Protein AF-0000000080018614 (afdb_homodimer)

Nearest PDB structures (foldseek):
  5aig-assembly2_B  TM=8.397E-01  e=1.794E-08  unidentified
  3er7-assembly1_A  TM=8.344E-01  e=1.475E-08  Exiguobacterium sibiricum 255-15
  3hx8-assembly2_C  TM=6.843E-01  e=1.575E-08  Mesorhizobium loti
  5ieo-assembly1_A  TM=7.050E-01  e=2.779E-07  synthetic construct
  6isl-assembly1_B-2  TM=7.405E-01  e=2.242E-06  Streptomyces xiamenensis 318

Foldseek 3Di:
DQDPVLLVVLVVQLQVCLQVLPQVSNCVQADQQAWEPVAPPDDIDRCVVCSNVVSVVCVQFFPGKDKDFPDWDDDPQKIKTKMKMWTATPVGFTFIWIWIKMFGADPVRHTRYIHIGTDVVNRVVSSVD/DQDPVLLVVLVVQLQVCLQVLPQVSNCVQADQQAWEPVAPVDDIDRCVVCSNVVSVVCVQFFPGKDKDFPDWDDDPQKIKTKMKMWTATPVGFTFIWIWIKMFGADPVRHTRYIHIGTDVVNRVVSSVD

Solvent-accessible surface area (backbone atoms only — not comparable to full-atom values): 13360 Å² total; per-residue (Å²): 127,75,48,71,68,57,50,52,50,50,52,52,47,46,46,53,21,57,30,65,52,36,46,74,70,34,55,67,48,40,36,82,81,15,38,32,20,75,38,43,83,47,80,67,39,54,40,76,84,40,45,62,62,53,32,50,50,49,59,65,47,33,74,41,45,42,63,42,78,77,43,79,29,74,33,85,54,31,35,41,32,37,35,38,40,38,33,30,29,69,85,69,36,73,39,71,45,57,38,39,37,38,36,35,42,44,87,84,67,20,35,39,35,38,40,26,33,45,57,67,67,63,44,52,51,43,70,72,101,127,75,47,70,66,57,48,52,50,51,53,50,46,45,47,51,20,57,32,66,51,37,46,74,68,35,56,66,47,40,38,82,82,13,38,33,22,74,39,43,83,49,79,69,39,53,41,77,81,40,44,61,61,54,33,48,49,48,60,66,46,34,74,41,45,42,62,42,78,76,44,76,29,76,32,85,56,32,35,43,31,36,36,38,38,37,33,31,30,69,85,70,37,74,40,71,45,56,36,38,36,39,35,34,42,46,87,84,67,19,35,39,36,39,41,25,34,47,58,67,66,63,44,52,50,41,69,73,102

Sequence (258 aa):
MITNEEITNLIANYFSNIAAMNAEDWIENFAEDAVSYDPVGEPPTKIHENFRAFISQLKTVFNKLEATTEHIFIVGNEVAVKWTMQGISKTDKSVTFEGITVFEINNFGKIQTTRAYWNPALMLAQLRSMITNEEITNLIANYFSNIAAMNAEDWIENFAEDAVSYDPVGEPPTKIHENFRAFISQLKTVFNKLEATTEHIFIVGNEVAVKWTMQGISKTDKSVTFEGITVFEINNFGKIQTTRAYWNPALMLAQLRS

InterPro domains:
  IPR032710 NTF2-like domain superfamily [SSF54427] (5-120)
  IPR037401 SnoaL-like domain [PF12680] (12-111)

Structure (mmCIF, N/CA/C/O backbone):
data_AF-0000000080018614-model_v1
#
loop_
_entity.id
_entity.type
_entity.pdbx_description
1 polymer 'Nuclear transport factor 2 family protein'
#
loop_
_atom_site.group_PDB
_atom_site.id
_atom_site.type_symbol
_atom_site.label_atom_id
_atom_site.label_alt_id
_atom_site.label_comp_id
_atom_site.label_asym_id
_atom_site.label_entity_id
_atom_site.label_seq_id
_atom_site.pdbx_PDB_ins_code
_atom_site.Cartn_x
_atom_site.Cartn_y
_atom_site.Cartn_z
_atom_site.occupancy
_atom_site.B_iso_or_equiv
_atom_site.auth_seq_id
_atom_site.auth_comp_id
_atom_site.auth_asym_id
_atom_site.auth_atom_id
_atom_site.pdbx_PDB_model_num
ATOM 1 N N . MET A 1 1 ? 19.609 11.977 -9.508 1 79 1 MET A N 1
ATOM 2 C CA . MET A 1 1 ? 18.594 10.969 -9.219 1 79 1 MET A CA 1
ATOM 3 C C . MET A 1 1 ? 18.359 10.844 -7.719 1 79 1 MET A C 1
ATOM 5 O O . MET A 1 1 ? 19.312 10.883 -6.934 1 79 1 MET A O 1
ATOM 9 N N . ILE A 1 2 ? 17.141 10.93 -7.352 1 87.88 2 ILE A N 1
ATOM 10 C CA . ILE A 1 2 ? 16.828 10.906 -5.926 1 87.88 2 ILE A CA 1
ATOM 11 C C . ILE A 1 2 ? 17.219 9.562 -5.328 1 87.88 2 ILE A C 1
ATOM 13 O O . ILE A 1 2 ? 16.938 8.508 -5.906 1 87.88 2 ILE A O 1
ATOM 17 N N . THR A 1 3 ? 18.016 9.609 -4.172 1 92.94 3 THR A N 1
ATOM 18 C CA . THR A 1 3 ? 18.5 8.375 -3.561 1 92.94 3 THR A CA 1
ATOM 19 C C . THR A 1 3 ? 17.453 7.785 -2.617 1 92.94 3 THR A C 1
ATOM 21 O O . THR A 1 3 ? 16.516 8.477 -2.205 1 92.94 3 THR A O 1
ATOM 24 N N . ASN A 1 4 ? 17.672 6.465 -2.277 1 94.31 4 ASN A N 1
ATOM 25 C CA . ASN A 1 4 ? 16.766 5.824 -1.321 1 94.31 4 ASN A CA 1
ATOM 26 C C . ASN A 1 4 ? 16.828 6.504 0.043 1 94.31 4 ASN A C 1
ATOM 28 O O . ASN A 1 4 ? 15.805 6.617 0.726 1 94.31 4 ASN A O 1
ATOM 32 N N . GLU A 1 5 ? 17.984 6.926 0.425 1 95.06 5 GLU A N 1
ATOM 33 C CA . GLU A 1 5 ? 18.141 7.629 1.695 1 95.06 5 GLU A CA 1
ATOM 34 C C . GLU A 1 5 ? 17.344 8.93 1.7 1 95.06 5 GLU A C 1
ATOM 36 O O . GLU A 1 5 ? 16.656 9.242 2.684 1 95.06 5 GLU A O 1
ATOM 41 N N . GLU A 1 6 ? 17.422 9.656 0.62 1 96.06 6 GLU A N 1
ATOM 42 C CA . GLU A 1 6 ? 16.656 10.898 0.5 1 96.06 6 GLU A CA 1
ATOM 43 C C . GLU A 1 6 ? 15.164 10.641 0.558 1 96.06 6 GLU A C 1
ATOM 45 O O . GLU A 1 6 ? 14.422 11.398 1.183 1 96.06 6 GLU A O 1
ATOM 50 N N . ILE A 1 7 ? 14.766 9.578 -0.069 1 97.19 7 ILE A N 1
ATOM 51 C CA . ILE A 1 7 ? 13.352 9.211 -0.084 1 97.19 7 ILE A CA 1
ATOM 52 C C . ILE A 1 7 ? 12.906 8.844 1.325 1 97.19 7 ILE A C 1
ATOM 54 O O . ILE A 1 7 ? 11.844 9.281 1.784 1 97.19 7 ILE A O 1
ATOM 58 N N . THR A 1 8 ? 13.703 8.047 2.033 1 97.31 8 THR A N 1
ATOM 59 C CA . THR A 1 8 ? 13.383 7.641 3.398 1 97.31 8 THR A CA 1
ATOM 60 C C . THR A 1 8 ? 13.242 8.867 4.301 1 97.31 8 THR A C 1
ATOM 62 O O . THR A 1 8 ? 12.305 8.945 5.098 1 97.31 8 THR A O 1
ATOM 65 N N . ASN A 1 9 ? 14.109 9.805 4.148 1 97.62 9 ASN A N 1
ATOM 66 C CA . ASN A 1 9 ? 14.039 11.031 4.93 1 97.62 9 ASN A CA 1
ATOM 67 C C . ASN A 1 9 ? 12.789 11.836 4.602 1 97.62 9 ASN A C 1
ATOM 69 O O . ASN A 1 9 ? 12.148 12.398 5.496 1 97.62 9 ASN A O 1
ATOM 73 N N . LEU A 1 10 ? 12.516 11.922 3.309 1 98.56 10 LEU A N 1
ATOM 74 C CA . LEU A 1 10 ? 11.328 12.633 2.855 1 98.56 10 LEU A CA 1
ATOM 75 C C . LEU A 1 10 ? 10.07 12.047 3.49 1 98.56 10 LEU A C 1
ATOM 77 O O . LEU A 1 10 ? 9.227 12.789 3.996 1 98.56 10 LEU A O 1
ATOM 81 N N . ILE A 1 11 ? 9.938 10.766 3.484 1 98.75 11 ILE A N 1
ATOM 82 C CA . ILE A 1 11 ? 8.773 10.07 4.035 1 98.75 11 ILE A CA 1
ATOM 83 C C . ILE A 1 11 ? 8.719 10.281 5.547 1 98.75 11 ILE A C 1
ATOM 85 O O . ILE A 1 11 ? 7.648 10.539 6.102 1 98.75 11 ILE A O 1
ATOM 89 N N . ALA A 1 12 ? 9.891 10.141 6.191 1 98.5 12 ALA A N 1
ATOM 90 C CA . ALA A 1 12 ? 9.945 10.391 7.629 1 98.5 12 ALA A CA 1
ATOM 91 C C . ALA A 1 12 ? 9.477 11.805 7.961 1 98.5 12 ALA A C 1
ATOM 93 O O . ALA A 1 12 ? 8.695 12.008 8.891 1 98.5 12 ALA A O 1
ATOM 94 N N . ASN A 1 13 ? 9.93 12.75 7.215 1 98.62 13 ASN A N 1
ATOM 95 C CA . ASN A 1 13 ? 9.539 14.141 7.422 1 98.62 13 ASN A CA 1
ATOM 96 C C . ASN A 1 13 ? 8.047 14.336 7.219 1 98.62 13 ASN A C 1
ATOM 98 O O . ASN A 1 13 ? 7.402 15.07 7.969 1 98.62 13 ASN A O 1
ATOM 102 N N . TYR A 1 14 ? 7.508 13.734 6.203 1 98.88 14 TYR A N 1
ATOM 103 C CA . TYR A 1 14 ? 6.082 13.82 5.914 1 98.88 14 TYR A CA 1
ATOM 104 C C . TYR A 1 14 ? 5.254 13.406 7.129 1 98.88 14 TYR A C 1
ATOM 106 O O . TYR A 1 14 ? 4.422 14.172 7.609 1 98.88 14 TYR A O 1
ATOM 114 N N . PHE A 1 15 ? 5.488 12.266 7.645 1 98.88 15 PHE A N 1
ATOM 115 C CA . PHE A 1 15 ? 4.676 11.742 8.742 1 98.88 15 PHE A CA 1
ATOM 116 C C . PHE A 1 15 ? 4.973 12.484 10.039 1 98.88 15 PHE A C 1
ATOM 118 O O . PHE A 1 15 ? 4.07 12.727 10.844 1 98.88 15 PHE A O 1
ATOM 125 N N . SER A 1 16 ? 6.293 12.828 10.297 1 98.69 16 SER A N 1
ATOM 126 C CA . SER A 1 16 ? 6.652 13.562 11.5 1 98.69 16 SER A CA 1
ATOM 127 C C . SER A 1 16 ? 5.938 14.914 11.57 1 98.69 16 SER A C 1
ATOM 129 O O . SER A 1 16 ? 5.508 15.344 12.641 1 98.69 16 SER A O 1
ATOM 131 N N . ASN A 1 17 ? 5.832 15.555 10.422 1 98.75 17 ASN A N 1
ATOM 132 C CA . ASN A 1 17 ? 5.191 16.875 10.406 1 98.75 17 ASN A CA 1
ATOM 133 C C . ASN A 1 17 ? 3.676 16.75 10.555 1 98.75 17 ASN A C 1
ATOM 135 O O . ASN A 1 17 ? 3.033 17.641 11.109 1 98.75 17 ASN A O 1
ATOM 139 N N . ILE A 1 18 ? 3.037 15.695 10.047 1 98.69 18 ILE A N 1
ATOM 140 C CA . ILE A 1 18 ? 1.63 15.445 10.344 1 98.69 18 ILE A CA 1
ATOM 141 C C . ILE A 1 18 ? 1.442 15.281 11.852 1 98.69 18 ILE A C 1
ATOM 143 O O . ILE A 1 18 ? 0.575 15.922 12.445 1 98.69 18 ILE A O 1
ATOM 147 N N . ALA A 1 19 ? 2.268 14.43 12.453 1 98.75 19 ALA A N 1
ATOM 148 C CA . ALA A 1 19 ? 2.162 14.164 13.891 1 98.75 19 ALA A CA 1
ATOM 149 C C . ALA A 1 19 ? 2.348 15.438 14.703 1 98.75 19 ALA A C 1
ATOM 151 O O . ALA A 1 19 ? 1.666 15.648 15.711 1 98.75 19 ALA A O 1
ATOM 152 N N . ALA A 1 20 ? 3.268 16.266 14.242 1 98.62 20 ALA A N 1
ATOM 153 C CA . ALA A 1 20 ? 3.555 17.516 14.914 1 98.62 20 ALA A CA 1
ATOM 154 C C . ALA A 1 20 ? 2.52 18.578 14.562 1 98.62 20 ALA A C 1
ATOM 156 O O . ALA A 1 20 ? 2.521 19.672 15.133 1 98.62 20 ALA A O 1
ATOM 157 N N . MET A 1 21 ? 1.753 18.281 13.57 1 98.56 21 MET A N 1
ATOM 158 C CA . MET A 1 21 ? 0.763 19.203 13.031 1 98.56 21 MET A CA 1
ATOM 159 C C . MET A 1 21 ? 1.417 20.516 12.617 1 98.56 21 MET A C 1
ATOM 161 O O . MET A 1 21 ? 0.923 21.594 12.945 1 98.56 21 MET A O 1
ATOM 165 N N . ASN A 1 22 ? 2.535 20.359 11.914 1 98.44 22 ASN A N 1
ATOM 166 C CA . ASN A 1 22 ? 3.328 21.484 11.414 1 98.44 22 ASN A CA 1
ATOM 167 C C . ASN A 1 22 ? 3.092 21.703 9.922 1 98.44 22 ASN A C 1
ATOM 169 O O . ASN A 1 22 ? 3.709 21.047 9.086 1 98.44 22 ASN A O 1
ATOM 173 N N . ALA A 1 23 ? 2.268 22.703 9.586 1 98.31 23 ALA A N 1
ATOM 174 C CA . ALA A 1 23 ? 1.844 22.938 8.211 1 98.31 23 ALA A CA 1
ATOM 175 C C . ALA A 1 23 ? 3.008 23.406 7.348 1 98.31 23 ALA A C 1
ATOM 177 O O . ALA A 1 23 ? 3.193 22.938 6.223 1 98.31 23 ALA A O 1
ATOM 178 N N . GLU A 1 24 ? 3.779 24.297 7.805 1 97.81 24 GLU A N 1
ATOM 179 C CA . GLU A 1 24 ? 4.805 24.969 7.012 1 97.81 24 GLU A CA 1
ATOM 180 C C . GLU A 1 24 ? 5.891 23.984 6.574 1 97.81 24 GLU A C 1
ATOM 182 O O . GLU A 1 24 ? 6.316 24 5.418 1 97.81 24 GLU A O 1
ATOM 187 N N . ASP A 1 25 ? 6.301 23.156 7.496 1 98.25 25 ASP A N 1
ATOM 188 C CA . ASP A 1 25 ? 7.32 22.172 7.129 1 98.25 25 ASP A CA 1
ATOM 189 C C . ASP A 1 25 ? 6.711 21.016 6.34 1 98.25 25 ASP A C 1
ATOM 191 O O . ASP A 1 25 ? 7.375 20.438 5.484 1 98.25 25 ASP A O 1
ATOM 195 N N . TRP A 1 26 ? 5.438 20.734 6.629 1 98.69 26 TRP A N 1
ATOM 196 C CA . TRP A 1 26 ? 4.773 19.656 5.922 1 98.69 26 TRP A CA 1
ATOM 197 C C . TRP A 1 26 ? 4.68 19.953 4.426 1 98.69 26 TRP A C 1
ATOM 199 O O . TRP A 1 26 ? 4.996 19.094 3.598 1 98.69 26 TRP A O 1
ATOM 209 N N . ILE A 1 27 ? 4.348 21.188 4.062 1 98.69 27 ILE A N 1
ATOM 210 C CA . ILE A 1 27 ? 4.102 21.547 2.674 1 98.69 27 ILE A CA 1
ATOM 211 C C . ILE A 1 27 ? 5.414 21.531 1.894 1 98.69 27 ILE A C 1
ATOM 213 O O . ILE A 1 27 ? 5.418 21.344 0.676 1 98.69 27 ILE A O 1
ATOM 217 N N . GLU A 1 28 ? 6.516 21.656 2.572 1 98.31 28 GLU A N 1
ATOM 218 C CA . GLU A 1 28 ? 7.828 21.688 1.931 1 98.31 28 GLU A CA 1
ATOM 219 C C . GLU A 1 28 ? 8.164 20.344 1.29 1 98.31 28 GLU A C 1
ATOM 221 O O . GLU A 1 28 ? 9.055 20.266 0.434 1 98.31 28 GLU A O 1
ATOM 226 N N . ASN A 1 29 ? 7.516 19.297 1.7 1 98.69 29 ASN A N 1
ATOM 227 C CA . ASN A 1 29 ? 7.773 17.969 1.16 1 98.69 29 ASN A CA 1
ATOM 228 C C . ASN A 1 29 ? 7.164 17.797 -0.228 1 98.69 29 ASN A C 1
ATOM 230 O O . ASN A 1 29 ? 7.477 16.828 -0.934 1 98.69 29 ASN A O 1
ATOM 234 N N . PHE A 1 30 ? 6.348 18.734 -0.674 1 98.88 30 PHE A N 1
ATOM 235 C CA . PHE A 1 30 ? 5.504 18.516 -1.842 1 98.88 30 PHE A CA 1
ATOM 236 C C . PHE A 1 30 ? 5.949 19.391 -3.008 1 98.88 30 PHE A C 1
ATOM 238 O O . PHE A 1 30 ? 6.461 20.484 -2.803 1 98.88 30 PHE A O 1
ATOM 245 N N . ALA A 1 31 ? 5.738 18.844 -4.219 1 98.81 31 ALA A N 1
ATOM 246 C CA . ALA A 1 31 ? 5.789 19.672 -5.418 1 98.81 31 ALA A CA 1
ATOM 247 C C . ALA A 1 31 ? 4.695 20.734 -5.398 1 98.81 31 ALA A C 1
ATOM 249 O O . ALA A 1 31 ? 3.67 20.562 -4.734 1 98.81 31 ALA A O 1
ATOM 250 N N . GLU A 1 32 ? 4.863 21.766 -6.137 1 98.12 32 GLU A N 1
ATOM 251 C CA . GLU A 1 32 ? 3.914 22.875 -6.156 1 98.12 32 GLU A CA 1
ATOM 252 C C . GLU A 1 32 ? 2.551 22.422 -6.672 1 98.12 32 GLU A C 1
ATOM 254 O O . GLU A 1 32 ? 1.516 22.922 -6.211 1 98.12 32 GLU A O 1
ATOM 259 N N . ASP A 1 33 ? 2.549 21.5 -7.578 1 98.5 33 ASP A N 1
ATOM 260 C CA . ASP A 1 33 ? 1.302 21.047 -8.18 1 98.5 33 ASP A CA 1
ATOM 261 C C . ASP A 1 33 ? 0.907 19.672 -7.648 1 98.5 33 ASP A C 1
ATOM 263 O O . ASP A 1 33 ? 0.221 18.906 -8.328 1 98.5 33 ASP A O 1
ATOM 267 N N . ALA A 1 34 ? 1.417 19.328 -6.512 1 98.88 34 ALA A N 1
ATOM 268 C CA . ALA A 1 34 ? 1.15 18.031 -5.926 1 98.88 34 ALA A CA 1
ATOM 269 C C . ALA A 1 34 ? -0.344 17.812 -5.699 1 98.88 34 ALA A C 1
ATOM 271 O O . ALA A 1 34 ? -1.055 18.75 -5.316 1 98.88 34 ALA A O 1
ATOM 272 N N . VAL A 1 35 ? -0.813 16.609 -5.93 1 98.81 35 VAL A N 1
ATOM 273 C CA . VAL A 1 35 ? -2.205 16.219 -5.738 1 98.81 35 VAL A CA 1
ATOM 274 C C . VAL A 1 35 ? -2.279 15.039 -4.773 1 98.81 35 VAL A C 1
ATOM 276 O O . VAL A 1 35 ? -1.451 14.125 -4.832 1 98.81 35 VAL A O 1
ATOM 279 N N . SER A 1 36 ? -3.275 15.078 -3.957 1 98.62 36 SER A N 1
ATOM 280 C CA . SER A 1 36 ? -3.465 14.008 -2.979 1 98.62 36 SER A CA 1
ATOM 281 C C . SER A 1 36 ? -4.844 13.375 -3.115 1 98.62 36 SER A C 1
ATOM 283 O O . SER A 1 36 ? -5.848 14.078 -3.26 1 98.62 36 SER A O 1
ATOM 285 N N . TYR A 1 37 ? -4.887 12.125 -3.148 1 98.38 37 TYR A N 1
ATOM 286 C CA . TYR A 1 37 ? -6.082 11.297 -3.008 1 98.38 37 TYR A CA 1
ATOM 287 C C . TYR A 1 37 ? -6.145 10.664 -1.624 1 98.38 37 TYR A C 1
ATOM 289 O O . TYR A 1 37 ? -5.547 9.609 -1.394 1 98.38 37 TYR A O 1
ATOM 297 N N . ASP A 1 38 ? -6.84 11.352 -0.69 1 96.81 38 ASP A N 1
ATOM 298 C CA . ASP A 1 38 ? -6.762 10.945 0.711 1 96.81 38 ASP A CA 1
ATOM 299 C C . ASP A 1 38 ? -8.117 11.102 1.402 1 96.81 38 ASP A C 1
ATOM 301 O O . ASP A 1 38 ? -8.477 12.188 1.843 1 96.81 38 ASP A O 1
ATOM 305 N N . PRO A 1 39 ? -8.883 9.984 1.586 1 97.06 39 PRO A N 1
ATOM 306 C CA . PRO A 1 39 ? -8.562 8.648 1.072 1 97.06 39 PRO A CA 1
ATOM 307 C C . PRO A 1 39 ? -8.852 8.5 -0.42 1 97.06 39 PRO A C 1
ATOM 309 O O . PRO A 1 39 ? -9.586 9.312 -0.99 1 97.06 39 PRO A O 1
ATOM 312 N N . VAL A 1 40 ? -8.227 7.551 -1.06 1 97.56 40 VAL A N 1
ATOM 313 C CA . VAL A 1 40 ? -8.586 7.176 -2.424 1 97.56 40 VAL A CA 1
ATOM 314 C C . VAL A 1 40 ? -10.094 6.961 -2.523 1 97.56 40 VAL A C 1
ATOM 316 O O . VAL A 1 40 ? -10.711 6.426 -1.602 1 97.56 40 VAL A O 1
ATOM 319 N N . GLY A 1 41 ? -10.641 7.32 -3.639 1 93.12 41 GLY A N 1
ATOM 320 C CA . GLY A 1 41 ? -12.086 7.227 -3.807 1 93.12 41 GLY A CA 1
ATOM 321 C C . GLY A 1 41 ? -12.797 8.547 -3.584 1 93.12 41 GLY A C 1
ATOM 322 O O . GLY A 1 41 ? -13.953 8.711 -3.986 1 93.12 41 GLY A O 1
ATOM 323 N N . GLU A 1 42 ? -12.18 9.43 -2.852 1 93.75 42 GLU A N 1
ATOM 324 C CA . GLU A 1 42 ? -12.703 10.773 -2.65 1 93.75 42 GLU A CA 1
ATOM 325 C C . GLU A 1 42 ? -12.094 11.758 -3.646 1 93.75 42 GLU A C 1
ATOM 327 O O . GLU A 1 42 ? -11.078 11.461 -4.277 1 93.75 42 GLU A O 1
ATOM 332 N N . PRO A 1 43 ? -12.688 12.891 -3.752 1 95.19 43 PRO A N 1
ATOM 333 C CA . PRO A 1 43 ? -12.094 13.891 -4.641 1 95.19 43 PRO A CA 1
ATOM 334 C C . PRO A 1 43 ? -10.664 14.25 -4.262 1 95.19 43 PRO A C 1
ATOM 336 O O . PRO A 1 43 ? -10.352 14.383 -3.076 1 95.19 43 PRO A O 1
ATOM 339 N N . PRO A 1 44 ? -9.867 14.352 -5.312 1 97.44 44 PRO A N 1
ATOM 340 C CA . PRO A 1 44 ? -8.477 14.727 -5.031 1 97.44 44 PRO A CA 1
ATOM 341 C C . PRO A 1 44 ? -8.344 16.172 -4.531 1 97.44 44 PRO A C 1
ATOM 343 O O . PRO A 1 44 ? -9.219 17 -4.789 1 97.44 44 PRO A O 1
ATOM 346 N N . THR A 1 45 ? -7.281 16.406 -3.801 1 97.81 45 THR A N 1
ATOM 347 C CA . THR A 1 45 ? -6.984 17.719 -3.262 1 97.81 45 THR A CA 1
ATOM 348 C C . THR A 1 45 ? -5.66 18.25 -3.814 1 97.81 45 THR A C 1
ATOM 350 O O . THR A 1 45 ? -4.684 17.5 -3.91 1 97.81 45 THR A O 1
ATOM 353 N N . LYS A 1 46 ? -5.711 19.562 -4.23 1 98.25 46 LYS A N 1
ATOM 354 C CA . LYS A 1 46 ? -4.453 20.266 -4.492 1 98.25 46 LYS A CA 1
ATOM 355 C C . LYS A 1 46 ? -3.766 20.656 -3.188 1 98.25 46 LYS A C 1
ATOM 357 O O . LYS A 1 46 ? -4.266 21.5 -2.449 1 98.25 46 LYS A O 1
ATOM 362 N N . ILE A 1 47 ? -2.594 20.078 -3.045 1 98.56 47 ILE A N 1
ATOM 363 C CA . ILE A 1 47 ? -1.964 20.109 -1.729 1 98.56 47 ILE A CA 1
ATOM 364 C C . ILE A 1 47 ? -1.703 21.562 -1.322 1 98.56 47 ILE A C 1
ATOM 366 O O . ILE A 1 47 ? -2.115 22 -0.243 1 98.56 47 ILE A O 1
ATOM 370 N N . HIS A 1 48 ? -1.116 22.359 -2.176 1 98 48 HIS A N 1
ATOM 371 C CA . HIS A 1 48 ? -0.685 23.703 -1.803 1 98 48 HIS A CA 1
ATOM 372 C C . HIS A 1 48 ? -1.881 24.609 -1.534 1 98 48 HIS A C 1
ATOM 374 O O . HIS A 1 48 ? -1.783 25.547 -0.749 1 98 48 HIS A O 1
ATOM 380 N N . GLU A 1 49 ? -3.004 24.266 -2.051 1 97.69 49 GLU A N 1
ATOM 381 C CA . GLU A 1 49 ? -4.195 25.094 -1.862 1 97.69 49 GLU A CA 1
ATOM 382 C C . GLU A 1 49 ? -4.902 24.75 -0.555 1 97.69 49 GLU A C 1
ATOM 384 O O . GLU A 1 49 ? -5.711 25.531 -0.054 1 97.69 49 GLU A O 1
ATOM 389 N N . ASN A 1 50 ? -4.57 23.562 0.028 1 97.25 50 ASN A N 1
ATOM 390 C CA . ASN A 1 50 ? -5.449 23.078 1.084 1 97.25 50 ASN A CA 1
ATOM 391 C C . ASN A 1 50 ? -4.66 22.672 2.326 1 97.25 50 ASN A C 1
ATOM 393 O O . ASN A 1 50 ? -5.246 22.312 3.35 1 97.25 50 ASN A O 1
ATOM 397 N N . PHE A 1 51 ? -3.371 22.656 2.277 1 97.12 51 PHE A N 1
ATOM 398 C CA . PHE A 1 51 ? -2.541 22.078 3.324 1 97.12 51 PHE A CA 1
ATOM 399 C C . PHE A 1 51 ? -2.795 22.766 4.66 1 97.12 51 PHE A C 1
ATOM 401 O O . PHE A 1 51 ? -2.814 22.109 5.707 1 97.12 51 PHE A O 1
ATOM 408 N N . ARG A 1 52 ? -3.039 24.078 4.695 1 97.88 52 ARG A N 1
ATOM 409 C CA . ARG A 1 52 ? -3.289 24.766 5.961 1 97.88 52 ARG A CA 1
ATOM 410 C C . ARG A 1 52 ? -4.598 24.297 6.59 1 97.88 52 ARG A C 1
ATOM 412 O O . ARG A 1 52 ? -4.668 24.078 7.801 1 97.88 52 ARG A O 1
ATOM 419 N N . ALA A 1 53 ? -5.629 24.172 5.727 1 97.31 53 ALA A N 1
ATOM 420 C CA . ALA A 1 53 ? -6.91 23.688 6.227 1 97.31 53 ALA A CA 1
ATOM 421 C C . ALA A 1 53 ? -6.777 22.266 6.789 1 97.31 53 ALA A C 1
ATOM 423 O O . ALA A 1 53 ? -7.379 21.953 7.816 1 97.31 53 ALA A O 1
ATOM 424 N N . PHE A 1 54 ? -6.055 21.469 6.117 1 97.38 54 PHE A N 1
ATOM 425 C CA . PHE A 1 54 ? -5.832 20.094 6.559 1 97.38 54 PHE A CA 1
ATOM 426 C C . PHE A 1 54 ? -5.188 20.062 7.941 1 97.38 54 PHE A C 1
ATOM 428 O O . PHE A 1 54 ? -5.703 19.422 8.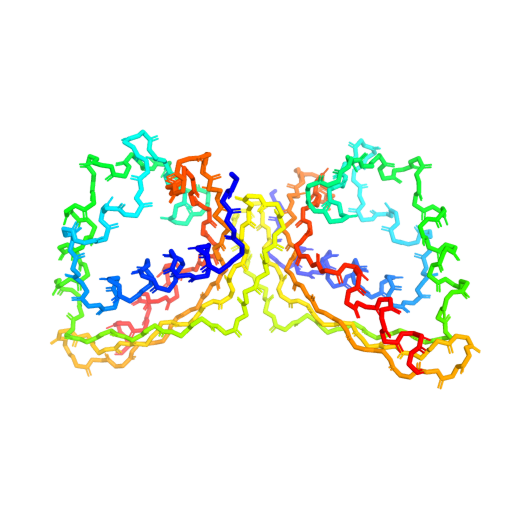859 1 97.38 54 PHE A O 1
ATOM 435 N N . ILE A 1 55 ? -4.105 20.734 8.133 1 98.19 55 ILE A N 1
ATOM 436 C CA . ILE A 1 55 ? -3.379 20.734 9.398 1 98.19 55 ILE A CA 1
ATOM 437 C C . ILE A 1 55 ? 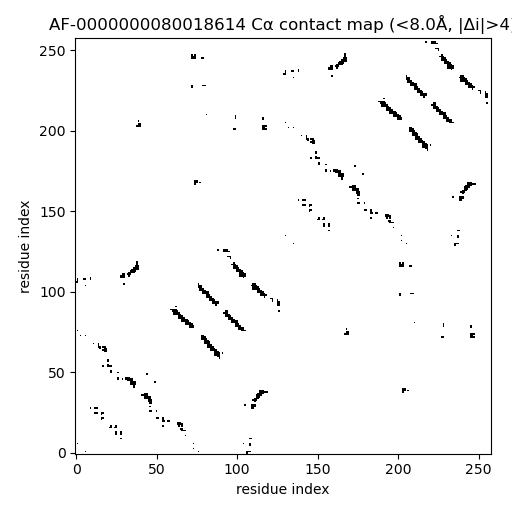-4.23 21.391 10.484 1 98.19 55 ILE A C 1
ATOM 439 O O . ILE A 1 55 ? -4.227 20.953 11.633 1 98.19 55 ILE A O 1
ATOM 443 N N . SER A 1 56 ? -4.938 22.438 10.148 1 98 56 SER A N 1
ATOM 444 C CA . SER A 1 56 ? -5.836 23.094 11.102 1 98 56 SER A CA 1
ATOM 445 C C . SER A 1 56 ? -6.895 22.109 11.609 1 98 56 SER A C 1
ATOM 447 O O . SER A 1 56 ? -7.242 22.141 12.797 1 98 56 SER A O 1
ATOM 449 N N . GLN A 1 57 ? -7.41 21.312 10.75 1 97.06 57 GLN A N 1
ATOM 450 C CA . GLN A 1 57 ? -8.383 20.312 11.164 1 97.06 57 GLN A CA 1
ATOM 451 C C . GLN A 1 57 ? -7.773 19.344 12.164 1 97.06 57 GLN A C 1
ATOM 453 O O . GLN A 1 57 ? -8.422 18.953 13.141 1 97.06 57 GLN A O 1
ATOM 458 N N . LEU A 1 58 ? -6.586 18.891 11.891 1 97.81 58 LEU A N 1
ATOM 459 C CA . LEU A 1 58 ? -5.906 18.016 12.852 1 97.81 58 LEU A CA 1
ATOM 460 C C . LEU A 1 58 ? -5.812 18.703 14.219 1 97.81 58 LEU A C 1
ATOM 462 O O . LEU A 1 58 ? -6.113 18.078 15.242 1 97.81 58 LEU A O 1
ATOM 466 N N . LYS A 1 59 ? -5.422 19.969 14.219 1 98.06 59 LYS A N 1
ATOM 467 C CA . LYS A 1 59 ? -5.25 20.719 15.453 1 98.06 59 LYS A CA 1
ATOM 468 C C . LYS A 1 59 ? -6.574 20.875 16.188 1 98.06 59 LYS A C 1
ATOM 470 O O . LYS A 1 59 ? -6.602 20.953 17.422 1 98.06 59 LYS A O 1
ATOM 475 N N . THR A 1 60 ? -7.605 20.922 15.438 1 97.31 60 THR A N 1
ATOM 476 C CA . THR A 1 60 ? -8.922 21.062 16.047 1 97.31 60 THR A CA 1
ATOM 477 C C . THR A 1 60 ? -9.367 19.75 16.688 1 97.31 60 THR A C 1
ATOM 479 O O . THR A 1 60 ? -10.039 19.766 17.719 1 97.31 60 THR A O 1
ATOM 482 N N . VAL A 1 61 ? -8.953 18.625 16.203 1 96.88 61 VAL A N 1
ATOM 483 C CA . VAL A 1 61 ? -9.453 17.328 16.625 1 96.88 61 VAL A CA 1
ATOM 484 C C . VAL A 1 61 ? -8.508 16.719 17.656 1 96.88 61 VAL A C 1
ATOM 486 O O . VAL A 1 61 ? -8.953 16.094 18.625 1 96.88 61 VAL A O 1
ATOM 489 N N . PHE A 1 62 ? -7.23 16.984 17.484 1 98.19 62 PHE A N 1
ATOM 490 C CA . PHE A 1 62 ? -6.289 16.203 18.281 1 98.19 62 PHE A CA 1
ATOM 491 C C . PHE A 1 62 ? -5.449 17.109 19.172 1 98.19 62 PHE A C 1
ATOM 493 O O . PHE A 1 62 ? -5 18.172 18.734 1 98.19 62 PHE A O 1
ATOM 500 N N . ASN A 1 63 ? -5.145 16.641 20.328 1 98.19 63 ASN A N 1
ATOM 501 C CA . ASN A 1 63 ? -4.148 17.219 21.234 1 98.19 63 ASN A CA 1
ATOM 502 C C . ASN A 1 63 ? -2.75 16.672 20.938 1 98.19 63 ASN A C 1
ATOM 504 O O . ASN A 1 63 ? -1.76 17.391 21.094 1 98.19 63 ASN A O 1
ATOM 508 N N . LYS A 1 64 ? -2.801 15.438 20.625 1 98.44 64 LYS A N 1
ATOM 509 C CA . LYS A 1 64 ? -1.55 14.734 20.359 1 98.44 64 LYS A CA 1
ATOM 510 C C . LYS A 1 64 ? -1.714 13.734 19.219 1 98.44 64 LYS A C 1
ATOM 512 O O . LYS A 1 64 ? -2.754 13.078 19.109 1 98.44 64 LYS A O 1
ATOM 517 N N . LEU A 1 65 ? -0.743 13.641 18.484 1 98.62 65 LEU A N 1
ATOM 518 C CA . LEU A 1 65 ? -0.674 12.656 17.422 1 98.62 65 LEU A CA 1
ATOM 519 C C . LEU A 1 65 ? 0.724 12.047 17.328 1 98.62 65 LEU A C 1
ATOM 521 O O . LEU A 1 65 ? 1.722 12.766 17.453 1 98.62 65 LEU A O 1
ATOM 525 N N . GLU A 1 66 ? 0.774 10.828 17.109 1 98.75 66 GLU A N 1
ATOM 526 C CA . GLU A 1 66 ? 2.016 10.094 16.875 1 98.75 66 GLU A CA 1
ATOM 527 C C . GLU A 1 66 ? 1.896 9.188 15.648 1 98.75 66 GLU A C 1
ATOM 529 O O . GLU A 1 66 ? 0.874 8.523 15.453 1 98.75 66 GLU A O 1
ATOM 534 N N . ALA A 1 67 ? 2.9 9.258 14.906 1 98.62 67 ALA A N 1
ATOM 535 C CA . ALA A 1 67 ? 2.918 8.461 13.68 1 98.62 67 ALA A CA 1
ATOM 536 C C . ALA A 1 67 ? 3.982 7.371 13.758 1 98.62 67 ALA A C 1
ATOM 538 O O . ALA A 1 67 ? 5.098 7.613 14.227 1 98.62 67 ALA A O 1
ATOM 539 N N . THR A 1 68 ? 3.656 6.195 13.352 1 98.5 68 THR A N 1
ATOM 540 C CA . THR A 1 68 ? 4.602 5.098 13.172 1 98.5 68 THR A CA 1
ATOM 541 C C . THR A 1 68 ? 4.551 4.578 11.734 1 98.5 68 THR A C 1
ATOM 543 O O . THR A 1 68 ? 3.486 4.199 11.242 1 98.5 68 THR A O 1
ATOM 546 N N . THR A 1 69 ? 5.672 4.684 11.039 1 98.38 69 THR A N 1
ATOM 547 C CA . THR A 1 69 ? 5.812 3.988 9.758 1 98.38 69 THR A CA 1
ATOM 548 C C . THR A 1 69 ? 6.281 2.553 9.977 1 98.38 69 THR A C 1
ATOM 550 O O . THR A 1 69 ? 7.465 2.314 10.227 1 98.38 69 THR A O 1
ATOM 553 N N . GLU A 1 70 ? 5.43 1.639 9.844 1 98.31 70 GLU A N 1
ATOM 554 C CA . GLU A 1 70 ? 5.719 0.249 10.188 1 98.31 70 GLU A CA 1
ATOM 555 C C . GLU A 1 70 ? 6.527 -0.433 9.094 1 98.31 70 GLU A C 1
ATOM 557 O O . GLU A 1 70 ? 7.457 -1.189 9.375 1 98.31 70 GLU A O 1
ATOM 562 N N . HIS A 1 71 ? 6.188 -0.227 7.867 1 98.38 71 HIS A N 1
ATOM 563 C CA . HIS A 1 71 ? 6.852 -0.798 6.699 1 98.38 71 HIS A CA 1
ATOM 564 C C . HIS A 1 71 ? 6.973 0.228 5.578 1 98.38 71 HIS A C 1
ATOM 566 O O . HIS A 1 71 ? 6.039 0.997 5.328 1 98.38 71 HIS A O 1
ATOM 572 N N . ILE A 1 72 ? 8.109 0.276 4.977 1 98.62 72 ILE A N 1
ATOM 573 C CA . ILE A 1 72 ? 8.383 1.171 3.857 1 98.62 72 ILE A CA 1
ATOM 574 C C . ILE A 1 72 ? 8.992 0.381 2.701 1 98.62 72 ILE A C 1
ATOM 576 O O . ILE A 1 72 ? 9.984 -0.325 2.881 1 98.62 72 ILE A O 1
ATOM 580 N N . PHE A 1 73 ? 8.391 0.457 1.555 1 98.75 73 PHE A N 1
ATOM 581 C CA . PHE A 1 73 ? 8.898 -0.18 0.345 1 98.75 73 PHE A CA 1
ATOM 582 C C . PHE A 1 73 ? 9.156 0.854 -0.746 1 98.75 73 PHE A C 1
ATOM 584 O O . PHE A 1 73 ? 8.211 1.471 -1.253 1 98.75 73 PHE A O 1
ATOM 591 N N . ILE A 1 74 ? 10.375 0.993 -1.129 1 97.88 74 ILE A N 1
ATOM 592 C CA . ILE A 1 74 ? 10.781 1.948 -2.152 1 97.88 74 ILE A CA 1
ATOM 593 C C . ILE A 1 74 ? 11.039 1.216 -3.469 1 97.88 74 ILE A C 1
ATOM 595 O O . ILE A 1 74 ? 11.828 0.267 -3.514 1 97.88 74 ILE A O 1
ATOM 599 N N . VAL A 1 75 ? 10.359 1.621 -4.52 1 96.38 75 VAL A N 1
ATOM 600 C CA . VAL A 1 75 ? 10.586 1.095 -5.859 1 96.38 75 VAL A CA 1
ATOM 601 C C . VAL A 1 75 ? 10.672 2.246 -6.859 1 96.38 75 VAL A C 1
ATOM 603 O O . VAL A 1 75 ? 9.648 2.842 -7.219 1 96.38 75 VAL A O 1
ATOM 606 N N . GLY A 1 76 ? 11.891 2.445 -7.391 1 92.25 76 GLY A N 1
ATOM 607 C CA . GLY A 1 76 ? 12.07 3.621 -8.227 1 92.25 76 GLY A CA 1
ATOM 608 C C . GLY A 1 76 ? 11.742 4.918 -7.512 1 92.25 76 GLY A C 1
ATOM 609 O O . GLY A 1 76 ? 12.32 5.219 -6.469 1 92.25 76 GLY A O 1
ATOM 610 N N . ASN A 1 77 ? 10.766 5.656 -8.047 1 95 77 ASN A N 1
ATOM 611 C CA . ASN A 1 77 ? 10.383 6.934 -7.449 1 95 77 ASN A CA 1
ATOM 612 C C . ASN A 1 77 ? 9.062 6.828 -6.695 1 95 77 ASN A C 1
ATOM 614 O O . ASN A 1 77 ? 8.406 7.84 -6.434 1 95 77 ASN A O 1
ATOM 618 N N . GLU A 1 78 ? 8.602 5.621 -6.484 1 98.12 78 GLU A N 1
ATOM 619 C CA . GLU A 1 78 ? 7.383 5.414 -5.703 1 98.12 78 GLU A CA 1
ATOM 620 C C . GLU A 1 78 ? 7.691 4.727 -4.375 1 98.12 78 GLU A C 1
ATOM 622 O O . GLU A 1 78 ? 8.68 4.004 -4.258 1 98.12 78 GLU A O 1
ATOM 627 N N . VAL A 1 79 ? 6.91 5.039 -3.418 1 98.69 79 VAL A N 1
ATOM 628 C CA . VAL A 1 79 ? 7.059 4.488 -2.076 1 98.69 79 VAL A CA 1
ATOM 629 C C . VAL A 1 79 ? 5.695 4.059 -1.536 1 98.69 79 VAL A C 1
ATOM 631 O O . VAL A 1 79 ? 4.734 4.824 -1.589 1 98.69 79 VAL A O 1
ATOM 634 N N . ALA A 1 80 ? 5.559 2.859 -1.079 1 98.94 80 ALA A N 1
ATOM 635 C CA . ALA A 1 80 ? 4.383 2.4 -0.344 1 98.94 80 ALA A CA 1
ATOM 636 C C . ALA A 1 80 ? 4.691 2.248 1.143 1 98.94 80 ALA A C 1
ATOM 638 O O . ALA A 1 80 ? 5.688 1.625 1.516 1 98.94 80 ALA A O 1
ATOM 639 N N . VAL A 1 81 ? 3.879 2.775 2.004 1 98.94 81 VAL A N 1
ATOM 640 C CA . VAL A 1 81 ? 4.164 2.836 3.434 1 98.94 81 VAL A CA 1
ATOM 641 C C . VAL A 1 81 ? 2.949 2.354 4.223 1 98.94 81 VAL A C 1
ATOM 643 O O . VAL A 1 81 ? 1.837 2.85 4.027 1 98.94 81 VAL A O 1
ATOM 646 N N . LYS A 1 82 ? 3.074 1.372 5.035 1 98.94 82 LYS A N 1
ATOM 647 C CA . LYS A 1 82 ? 2.105 1.043 6.078 1 98.94 82 LYS A CA 1
ATOM 648 C C . LYS A 1 82 ? 2.342 1.88 7.332 1 98.94 82 LYS A C 1
ATOM 650 O O . LYS A 1 82 ? 3.424 1.832 7.922 1 98.94 82 LYS A O 1
ATOM 655 N N . TRP A 1 83 ? 1.381 2.629 7.703 1 98.88 83 TRP A N 1
ATOM 656 C CA . TRP A 1 83 ? 1.52 3.553 8.828 1 98.88 83 TRP A CA 1
ATOM 657 C C . TRP A 1 83 ? 0.412 3.336 9.852 1 98.88 83 TRP A C 1
ATOM 659 O O . TRP A 1 83 ? -0.652 2.807 9.523 1 98.88 83 TRP A O 1
ATOM 669 N N . THR A 1 84 ? 0.666 3.629 11.062 1 98.88 84 THR A N 1
ATOM 670 C CA . THR A 1 84 ? -0.296 3.746 12.148 1 98.88 84 THR A CA 1
ATOM 671 C C . THR A 1 84 ? -0.211 5.121 12.805 1 98.88 84 THR A C 1
ATOM 673 O O . THR A 1 84 ? 0.884 5.641 13.031 1 98.88 84 THR A O 1
ATOM 676 N N . MET A 1 85 ? -1.301 5.734 13.023 1 98.69 85 MET A N 1
ATOM 677 C CA . MET A 1 85 ? -1.425 6.969 13.789 1 98.69 85 MET A CA 1
ATOM 678 C C . MET A 1 85 ? -2.109 6.711 15.125 1 98.69 85 MET A C 1
ATOM 680 O O . MET A 1 85 ? -3.111 5.996 15.188 1 98.69 85 MET A O 1
ATOM 684 N N . GLN A 1 86 ? -1.54 7.227 16.141 1 98.62 86 GLN A N 1
ATOM 685 C CA . GLN A 1 86 ? -2.148 7.254 17.453 1 98.62 86 GLN A CA 1
ATOM 686 C C . GLN A 1 86 ? -2.293 8.688 17.969 1 98.62 86 GLN A C 1
ATOM 688 O O . GLN A 1 86 ? -1.4 9.516 17.766 1 98.62 86 GLN A O 1
ATOM 693 N N . GLY A 1 87 ? -3.408 8.914 18.562 1 98.25 87 GLY A N 1
ATOM 694 C CA . GLY A 1 87 ? -3.602 10.273 19.031 1 98.25 87 GLY A CA 1
ATOM 695 C C . GLY A 1 87 ? -4.566 10.359 20.203 1 98.25 87 GLY A C 1
ATOM 696 O O . GLY A 1 87 ? -5.215 9.375 20.562 1 98.25 87 GLY A O 1
ATOM 697 N N . ILE A 1 88 ? -4.559 11.492 20.891 1 98.44 88 ILE A N 1
ATOM 698 C CA . ILE A 1 88 ? -5.527 11.898 21.906 1 98.44 88 ILE A CA 1
ATOM 699 C C . ILE A 1 88 ? -6.34 13.086 21.391 1 98.44 88 ILE A C 1
ATOM 701 O O . ILE A 1 88 ? -5.781 14.102 20.984 1 98.44 88 ILE A O 1
ATOM 705 N N . SER A 1 89 ? -7.605 12.891 21.391 1 98 89 SER A N 1
ATOM 706 C CA . SER A 1 89 ? -8.469 13.953 20.875 1 98 89 SER A CA 1
ATOM 707 C C . SER A 1 89 ? -8.57 15.102 21.875 1 98 89 SER A C 1
ATOM 709 O O . SER A 1 89 ? -8.125 14.984 23.016 1 98 89 SER A O 1
ATOM 711 N N . LYS A 1 90 ? -9.18 16.25 21.406 1 96.38 90 LYS A N 1
ATOM 712 C CA . LYS A 1 90 ? -9.43 17.391 22.266 1 96.38 90 LYS A CA 1
ATOM 713 C C . LYS A 1 90 ? -10.367 17.031 23.422 1 96.38 90 LYS A C 1
ATOM 715 O O . LYS A 1 90 ? -10.312 17.641 24.484 1 96.38 90 LYS A O 1
ATOM 720 N N . THR A 1 91 ? -11.164 16 23.266 1 94.06 91 THR A N 1
ATOM 721 C CA . THR A 1 91 ? -12.078 15.547 24.312 1 94.06 91 THR A CA 1
ATOM 722 C C . THR A 1 91 ? -11.477 14.391 25.094 1 94.06 91 THR A C 1
ATOM 724 O O . THR A 1 91 ? -12.203 13.602 25.703 1 94.06 91 THR A O 1
ATOM 727 N N . ASP A 1 92 ? -10.18 14.133 24.891 1 96.25 92 ASP A N 1
ATOM 728 C CA . ASP A 1 92 ? -9.367 13.219 25.672 1 96.25 92 ASP A CA 1
ATOM 729 C C . ASP A 1 92 ? -9.672 11.766 25.344 1 96.25 92 ASP A C 1
ATOM 731 O O . ASP A 1 92 ? -9.648 10.898 26.219 1 96.25 92 ASP A O 1
ATOM 735 N N . LYS A 1 93 ? -10.125 11.516 24.172 1 97.06 93 LYS A N 1
ATOM 736 C CA . LYS A 1 93 ? -10.305 10.148 23.688 1 97.06 93 LYS A CA 1
ATOM 737 C C . LYS A 1 93 ? -9.047 9.641 22.984 1 97.06 93 LYS A C 1
ATOM 739 O O . LYS A 1 93 ? -8.398 10.383 22.25 1 97.06 93 LYS A O 1
ATOM 744 N N . SER A 1 94 ? -8.672 8.391 23.328 1 97.75 94 SER A N 1
ATOM 745 C CA . SER A 1 94 ? -7.59 7.734 22.609 1 97.75 94 SER A CA 1
ATOM 746 C C . SER A 1 94 ? -8.078 7.184 21.266 1 97.75 94 SER A C 1
ATOM 748 O O . SER A 1 94 ? -9.086 6.48 21.203 1 97.75 94 SER A O 1
ATOM 750 N N . VAL A 1 95 ? -7.379 7.543 20.234 1 97.69 95 VAL A N 1
ATOM 751 C CA . VAL A 1 95 ? -7.742 7.133 18.891 1 97.69 95 VAL A CA 1
ATOM 752 C C . VAL A 1 95 ? -6.547 6.453 18.219 1 97.69 95 VAL A C 1
ATOM 754 O O . VAL A 1 95 ? -5.406 6.895 18.375 1 97.69 95 VAL A O 1
ATOM 757 N N . THR A 1 96 ? -6.766 5.332 17.594 1 98.62 96 THR A N 1
ATOM 758 C CA . THR A 1 96 ? -5.77 4.672 16.75 1 98.62 96 THR A CA 1
ATOM 759 C C . THR A 1 96 ? -6.352 4.348 15.383 1 98.62 96 THR A C 1
ATOM 761 O O . THR A 1 96 ? -7.445 3.789 15.281 1 98.62 96 THR A O 1
ATOM 764 N N . PHE A 1 97 ? -5.672 4.691 14.359 1 98.25 97 PHE A N 1
ATOM 765 C CA . PHE A 1 97 ? -6.051 4.352 12.992 1 98.25 97 PHE A CA 1
ATOM 766 C C . PHE A 1 97 ? -4.816 4.102 12.133 1 98.25 97 PHE A C 1
ATOM 768 O O . PHE A 1 97 ? -3.709 4.492 12.5 1 98.25 97 PHE A O 1
ATOM 775 N N . GLU A 1 98 ? -4.98 3.402 11.086 1 98.81 98 GLU A N 1
ATOM 776 C CA . GLU A 1 98 ? -3.865 2.947 10.266 1 98.81 98 GLU A CA 1
ATOM 777 C C . GLU A 1 98 ? -4.262 2.865 8.797 1 98.81 98 GLU A C 1
ATOM 779 O O . GLU A 1 98 ? -5.449 2.924 8.461 1 98.81 98 GLU A O 1
ATOM 784 N N . GLY A 1 99 ? -3.285 2.814 7.922 1 98.88 99 GLY A N 1
ATOM 785 C CA . GLY A 1 99 ? -3.508 2.73 6.484 1 98.88 99 GLY A CA 1
ATOM 786 C C . GLY A 1 99 ? -2.236 2.469 5.699 1 98.88 99 GLY A C 1
ATOM 787 O O . GLY A 1 99 ? -1.198 2.141 6.281 1 98.88 99 GLY A O 1
ATOM 788 N N . ILE A 1 100 ? -2.373 2.498 4.465 1 98.94 100 ILE A N 1
ATOM 789 C CA . ILE A 1 100 ? -1.27 2.439 3.514 1 98.94 100 ILE A CA 1
ATOM 790 C C . ILE A 1 100 ? -1.314 3.658 2.596 1 98.94 100 ILE A C 1
ATOM 792 O O . ILE A 1 100 ? -2.379 4.027 2.096 1 98.94 100 ILE A O 1
ATOM 796 N N . THR A 1 101 ? -0.254 4.359 2.443 1 98.94 101 THR A N 1
ATOM 797 C CA . THR A 1 101 ? -0.139 5.445 1.476 1 98.94 101 THR A CA 1
ATOM 798 C C . THR A 1 101 ? 0.938 5.137 0.441 1 98.94 101 THR A C 1
ATOM 800 O O . THR A 1 101 ? 2.016 4.645 0.786 1 98.94 101 THR A O 1
ATOM 803 N N . VAL A 1 102 ? 0.639 5.336 -0.796 1 98.94 102 VAL A N 1
ATOM 804 C CA . VAL A 1 102 ? 1.604 5.289 -1.89 1 98.94 102 VAL A CA 1
ATOM 805 C C . VAL A 1 102 ? 1.99 6.707 -2.301 1 98.94 102 VAL A C 1
ATOM 807 O O . VAL A 1 102 ? 1.122 7.559 -2.502 1 98.94 102 VAL A 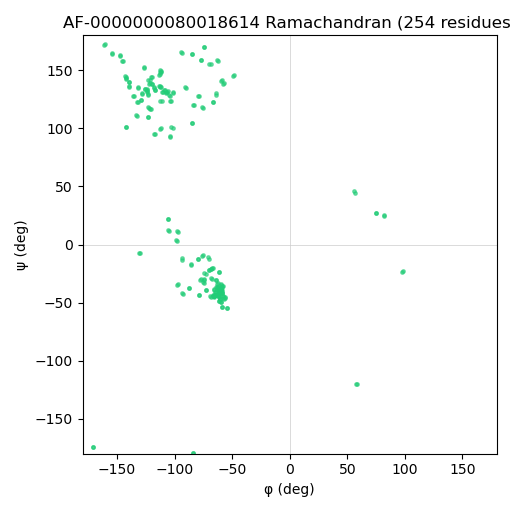O 1
ATOM 810 N N . PHE A 1 103 ? 3.27 6.941 -2.395 1 98.88 103 PHE A N 1
ATOM 811 C CA . PHE A 1 103 ? 3.82 8.234 -2.789 1 98.88 103 PHE A CA 1
ATOM 812 C C . PHE A 1 103 ? 4.516 8.133 -4.141 1 98.88 103 PHE A C 1
ATOM 814 O O . PHE A 1 103 ? 5.223 7.164 -4.414 1 98.88 103 PHE A O 1
ATOM 821 N N . GLU A 1 104 ? 4.289 9.078 -4.965 1 98.62 104 GLU A N 1
ATOM 822 C CA . GLU A 1 104 ? 5.141 9.328 -6.121 1 98.62 104 GLU A CA 1
ATOM 823 C C . GLU A 1 104 ? 6.047 10.531 -5.895 1 98.62 104 GLU A C 1
ATOM 825 O O . GLU A 1 104 ? 5.57 11.617 -5.551 1 98.62 104 GLU A O 1
ATOM 830 N N . ILE A 1 105 ? 7.289 10.344 -6.102 1 98.56 105 ILE A N 1
ATOM 831 C CA . ILE A 1 105 ? 8.281 11.391 -5.871 1 98.56 105 ILE A CA 1
ATOM 832 C C . ILE A 1 105 ? 8.844 11.867 -7.207 1 98.56 105 ILE A C 1
ATOM 834 O O . ILE A 1 105 ? 9.203 11.062 -8.062 1 98.56 105 ILE A O 1
ATOM 838 N N . ASN A 1 106 ? 8.891 13.18 -7.441 1 97.88 106 ASN A N 1
ATOM 839 C CA . ASN A 1 106 ? 9.391 13.68 -8.719 1 97.88 106 ASN A CA 1
ATOM 840 C C . ASN A 1 106 ? 10.914 13.773 -8.719 1 97.88 106 ASN A C 1
ATOM 842 O O . ASN A 1 106 ? 11.562 13.43 -7.73 1 97.88 106 ASN A O 1
ATOM 846 N N . ASN A 1 107 ? 11.477 14.219 -9.82 1 95.44 107 ASN A N 1
ATOM 847 C CA . ASN A 1 107 ? 12.922 14.219 -10.016 1 95.44 107 ASN A CA 1
ATOM 848 C C . ASN A 1 107 ? 13.609 15.25 -9.117 1 95.44 107 ASN A C 1
ATOM 850 O O . ASN A 1 107 ? 14.828 15.227 -8.969 1 95.44 107 ASN A O 1
ATOM 854 N N . PHE A 1 108 ? 12.867 16.125 -8.508 1 96.25 108 PHE A N 1
ATOM 855 C CA . PHE A 1 108 ? 13.422 17.156 -7.637 1 96.25 108 PHE A CA 1
ATOM 856 C C . PHE A 1 108 ? 13.328 16.734 -6.176 1 96.25 108 PHE A C 1
ATOM 858 O O . PHE A 1 108 ? 13.617 17.531 -5.277 1 96.25 108 PHE A O 1
ATOM 865 N N . GLY A 1 109 ? 12.852 15.547 -5.977 1 97.44 109 GLY A N 1
ATOM 866 C CA . GLY A 1 109 ? 12.805 15.023 -4.621 1 97.44 109 GLY A CA 1
ATOM 867 C C . GLY A 1 109 ? 11.602 15.5 -3.836 1 97.44 109 GLY A C 1
ATOM 868 O O . GLY A 1 109 ? 11.648 15.586 -2.607 1 97.44 109 GLY A O 1
ATOM 869 N N . LYS A 1 110 ? 10.555 15.859 -4.535 1 98.69 110 LYS A N 1
ATOM 870 C CA . LYS A 1 110 ? 9.305 16.312 -3.914 1 98.69 110 LYS A CA 1
ATOM 871 C C . LYS A 1 110 ? 8.18 15.312 -4.172 1 98.69 110 LYS A C 1
ATOM 873 O O . LYS A 1 110 ? 8.164 14.633 -5.199 1 98.69 110 LYS A O 1
ATOM 878 N N . ILE A 1 111 ? 7.277 15.188 -3.195 1 98.88 111 ILE A N 1
ATOM 879 C CA . ILE A 1 111 ? 6.105 14.344 -3.383 1 98.88 111 ILE A CA 1
ATOM 880 C C . ILE A 1 111 ? 5.199 14.945 -4.453 1 98.88 111 ILE A C 1
ATOM 882 O O . ILE A 1 111 ? 4.777 16.094 -4.34 1 98.88 111 ILE A O 1
ATOM 886 N N . GLN A 1 112 ? 4.941 14.203 -5.461 1 98.88 112 GLN A N 1
ATOM 887 C CA . GLN A 1 112 ? 4.086 14.633 -6.562 1 98.88 112 GLN A CA 1
ATOM 888 C C . GLN A 1 112 ? 2.639 14.203 -6.336 1 98.88 112 GLN A C 1
ATOM 890 O O . GLN A 1 112 ? 1.709 14.945 -6.656 1 98.88 112 GLN A O 1
ATOM 895 N N . THR A 1 113 ? 2.426 12.984 -5.875 1 98.81 113 THR A N 1
ATOM 896 C CA . THR A 1 113 ? 1.092 12.469 -5.59 1 98.81 113 THR A CA 1
ATOM 897 C C . THR A 1 113 ? 1.104 11.594 -4.344 1 98.81 113 THR A C 1
ATOM 899 O O . THR A 1 113 ? 2.123 10.977 -4.027 1 98.81 113 THR A O 1
ATOM 902 N N . THR A 1 114 ? 0.07 11.641 -3.584 1 98.88 114 THR A N 1
ATOM 903 C CA . THR A 1 114 ? -0.203 10.648 -2.547 1 98.88 114 THR A CA 1
ATOM 904 C C . THR A 1 114 ? -1.531 9.945 -2.811 1 98.88 114 THR A C 1
ATOM 906 O O . THR A 1 114 ? -2.486 10.562 -3.285 1 98.88 114 THR A O 1
ATOM 909 N N . ARG A 1 115 ? -1.578 8.727 -2.635 1 98.81 115 ARG A N 1
ATOM 910 C CA . ARG A 1 115 ? -2.781 7.902 -2.607 1 98.81 115 ARG A CA 1
ATOM 911 C C . ARG A 1 115 ? -2.889 7.137 -1.292 1 98.81 115 ARG A C 1
ATOM 913 O O . ARG A 1 115 ? -2.117 6.211 -1.041 1 98.81 115 ARG A O 1
ATOM 920 N N . ALA A 1 116 ? -3.791 7.492 -0.506 1 98.88 116 ALA A N 1
ATOM 921 C CA . ALA A 1 116 ? -3.92 6.934 0.837 1 98.88 116 ALA A CA 1
ATOM 922 C C . ALA A 1 116 ? -5.117 5.992 0.929 1 98.88 116 ALA A C 1
ATOM 924 O O . ALA A 1 116 ? -6.223 6.348 0.511 1 98.88 116 ALA A O 1
ATOM 925 N N . TYR A 1 117 ? -4.906 4.859 1.456 1 98.88 117 TYR A N 1
ATOM 926 C CA . TYR A 1 117 ? -5.914 3.824 1.678 1 98.88 117 TYR A CA 1
ATOM 927 C C . TYR A 1 117 ? -6.16 3.613 3.166 1 98.88 117 TYR A C 1
ATOM 929 O O . TYR A 1 117 ? -5.391 2.922 3.838 1 98.88 117 TYR A O 1
ATOM 937 N N . TRP A 1 118 ? -7.207 4.195 3.658 1 98.56 118 TRP A N 1
ATOM 938 C CA . TRP A 1 118 ? -7.609 4.105 5.059 1 98.56 118 TRP A CA 1
ATOM 939 C C . TRP A 1 118 ? -9.086 4.465 5.227 1 98.56 118 TRP A C 1
ATOM 941 O O . TRP A 1 118 ? -9.766 4.797 4.25 1 98.56 118 TRP A O 1
ATOM 951 N N . ASN A 1 119 ? -9.633 4.277 6.41 1 97 119 ASN A N 1
ATOM 952 C CA . ASN A 1 119 ? -11.062 4.438 6.652 1 97 119 ASN A CA 1
ATOM 953 C C . ASN A 1 119 ? -11.344 5.551 7.656 1 97 119 ASN A C 1
ATOM 955 O O . ASN A 1 119 ? -11.328 5.32 8.867 1 97 119 ASN A O 1
ATOM 959 N N . PRO A 1 120 ? -11.617 6.762 7.105 1 96.31 120 PRO A N 1
ATOM 960 C CA . PRO A 1 120 ? -11.891 7.875 8.023 1 96.31 120 PRO A CA 1
ATOM 961 C C . PRO A 1 120 ? -13.07 7.602 8.953 1 96.31 120 PRO A C 1
ATOM 963 O O . PRO A 1 120 ? -13.062 8.031 10.109 1 96.31 120 PRO A O 1
ATOM 966 N N . ALA A 1 121 ? -14.078 6.914 8.477 1 95.69 121 ALA A N 1
ATOM 967 C CA . ALA A 1 121 ? -15.258 6.652 9.289 1 95.69 121 ALA A CA 1
ATOM 968 C C . ALA A 1 121 ? -14.906 5.848 10.531 1 95.69 121 ALA A C 1
ATOM 970 O O . ALA A 1 121 ? -15.461 6.078 11.609 1 95.69 121 ALA A O 1
ATOM 971 N N . LEU A 1 122 ? -14.031 4.879 10.398 1 95.94 122 LEU A N 1
ATOM 972 C CA . LEU A 1 122 ? -13.609 4.082 11.539 1 95.94 122 LEU A CA 1
ATOM 973 C C . LEU A 1 122 ? -12.859 4.938 12.555 1 95.94 122 LEU A C 1
ATOM 975 O O . LEU A 1 122 ? -12.992 4.73 13.766 1 95.94 122 LEU A O 1
ATOM 979 N N . MET A 1 123 ? -12.031 5.801 12.07 1 96.56 123 MET A N 1
ATOM 980 C CA . MET A 1 123 ? -11.344 6.723 12.961 1 96.56 123 MET A CA 1
ATOM 981 C C . MET A 1 123 ? -12.336 7.602 13.711 1 96.56 123 MET A C 1
ATOM 983 O O . MET A 1 123 ? -12.25 7.734 14.938 1 96.56 123 MET A O 1
ATOM 987 N N . LEU A 1 124 ? -13.312 8.172 13.023 1 95.19 124 LEU A N 1
ATOM 988 C CA . LEU A 1 124 ? -14.305 9.07 13.602 1 95.19 124 LEU A CA 1
ATOM 989 C C . LEU A 1 124 ? -15.164 8.344 14.633 1 95.19 124 LEU A C 1
ATOM 991 O O . LEU A 1 124 ? -15.57 8.93 15.633 1 95.19 124 LEU A O 1
ATOM 995 N N . ALA A 1 125 ? -15.438 7.113 14.344 1 96.62 125 ALA A N 1
ATOM 996 C CA . ALA A 1 125 ? -16.25 6.328 15.273 1 96.62 125 ALA A CA 1
ATOM 997 C C . ALA A 1 125 ? -15.578 6.242 16.641 1 96.62 125 ALA A C 1
ATOM 999 O O . ALA A 1 125 ? -16.266 6.203 17.672 1 96.62 125 ALA A O 1
ATOM 1000 N N . GLN A 1 126 ? -14.281 6.195 16.656 1 96.06 126 GLN A N 1
ATOM 1001 C CA . GLN A 1 126 ? -13.539 6.125 17.906 1 96.06 126 GLN A CA 1
ATOM 1002 C C . GLN A 1 126 ? -13.664 7.43 18.703 1 96.06 126 GLN A C 1
ATOM 1004 O O . GLN A 1 126 ? -13.547 7.434 19.922 1 96.06 126 GLN A O 1
ATOM 1009 N N . LEU A 1 127 ? -13.852 8.5 18.031 1 93.12 127 LEU A N 1
ATOM 1010 C CA . LEU A 1 127 ? -13.977 9.805 18.672 1 93.12 127 LEU A CA 1
ATOM 1011 C C . LEU A 1 127 ? -15.336 9.938 19.344 1 93.12 127 LEU A C 1
ATOM 1013 O O . LEU A 1 127 ? -15.492 10.727 20.281 1 93.12 127 LEU A O 1
ATOM 1017 N N . ARG A 1 128 ? -16.328 9.203 18.891 1 88.94 128 ARG A N 1
ATOM 1018 C CA . ARG A 1 128 ? -17.703 9.297 19.391 1 88.94 128 ARG A CA 1
ATOM 1019 C C . ARG A 1 128 ? -17.938 8.273 20.5 1 88.94 128 ARG A C 1
ATOM 1021 O O . ARG A 1 128 ? -18.969 8.32 21.188 1 88.94 128 ARG A O 1
ATOM 1028 N N . SER A 1 129 ? -17.094 7.359 20.656 1 80.75 129 SER A N 1
ATOM 1029 C CA . SER A 1 129 ? -17.281 6.34 21.672 1 80.75 129 SER A CA 1
ATOM 1030 C C . SER A 1 129 ? -17 6.895 23.062 1 80.75 129 SER A C 1
ATOM 1032 O O . SER A 1 129 ? -16.172 7.793 23.219 1 80.75 129 SER A O 1
ATOM 1034 N N . MET B 1 1 ? -22.891 -3.799 -7.594 1 79.12 1 MET B N 1
ATOM 1035 C CA . MET B 1 1 ? -21.688 -3.195 -7.023 1 79.12 1 MET B CA 1
ATOM 1036 C C . MET B 1 1 ? -20.938 -4.203 -6.16 1 79.12 1 MET B C 1
ATOM 1038 O O . MET B 1 1 ? -21.547 -4.961 -5.402 1 79.12 1 MET B O 1
ATOM 1042 N N . ILE B 1 2 ? -19.688 -4.34 -6.43 1 88 2 ILE B N 1
ATOM 1043 C CA . ILE B 1 2 ? -18.906 -5.344 -5.719 1 88 2 ILE B CA 1
ATOM 1044 C C . ILE B 1 2 ? -18.844 -4.992 -4.234 1 88 2 ILE B C 1
ATOM 1046 O O . ILE B 1 2 ? -18.594 -3.836 -3.877 1 88 2 ILE B O 1
ATOM 1050 N N . THR B 1 3 ? -19.172 -6.027 -3.338 1 93 3 THR B N 1
ATOM 1051 C CA . THR B 1 3 ? -19.203 -5.777 -1.901 1 93 3 THR B CA 1
ATOM 1052 C C . THR B 1 3 ? -17.812 -5.926 -1.294 1 93 3 THR B C 1
ATOM 1054 O O . THR B 1 3 ? -16.922 -6.523 -1.905 1 93 3 THR B O 1
ATOM 1057 N N . ASN B 1 4 ? -17.656 -5.379 -0.038 1 94.38 4 ASN B N 1
ATOM 1058 C CA . ASN B 1 4 ? -16.391 -5.531 0.666 1 94.38 4 ASN B CA 1
ATOM 1059 C C . ASN B 1 4 ? -16.078 -7 0.942 1 94.38 4 ASN B C 1
ATOM 1061 O O . ASN B 1 4 ? -14.914 -7.41 0.887 1 94.38 4 ASN B O 1
ATOM 1065 N N . GLU B 1 5 ? -17.094 -7.734 1.252 1 95.06 5 GLU B N 1
ATOM 1066 C CA . GLU B 1 5 ? -16.891 -9.164 1.491 1 95.06 5 GLU B CA 1
ATOM 1067 C C . GLU B 1 5 ? -16.375 -9.867 0.242 1 95.06 5 GLU B C 1
ATOM 1069 O O . GLU B 1 5 ? -15.461 -10.688 0.322 1 95.06 5 GLU B O 1
ATOM 1074 N N . GLU B 1 6 ? -16.953 -9.547 -0.892 1 96.06 6 GLU B N 1
ATOM 1075 C CA . GLU B 1 6 ? -16.5 -10.125 -2.154 1 96.06 6 GLU B CA 1
ATOM 1076 C C . GLU B 1 6 ? -15.055 -9.75 -2.453 1 96.06 6 GLU B C 1
ATOM 1078 O O . GLU B 1 6 ? -14.281 -10.578 -2.93 1 96.06 6 GLU B O 1
ATOM 1083 N N . ILE B 1 7 ? -14.734 -8.531 -2.146 1 97.25 7 ILE B N 1
ATOM 1084 C CA . ILE B 1 7 ? -13.383 -8.047 -2.379 1 97.25 7 ILE B CA 1
ATOM 1085 C C . ILE B 1 7 ? -12.406 -8.789 -1.464 1 97.25 7 ILE B C 1
ATOM 1087 O O . ILE B 1 7 ? -11.344 -9.242 -1.908 1 97.25 7 ILE B O 1
ATOM 1091 N N . THR B 1 8 ? -12.766 -8.945 -0.19 1 97.38 8 THR B N 1
ATOM 1092 C CA . THR B 1 8 ? -11.93 -9.656 0.769 1 97.38 8 THR B CA 1
ATOM 1093 C C . THR B 1 8 ? -11.688 -11.094 0.315 1 97.38 8 THR B C 1
ATOM 1095 O O . THR B 1 8 ? -10.555 -11.586 0.374 1 97.38 8 THR B O 1
ATOM 1098 N N . ASN B 1 9 ? -12.703 -11.719 -0.171 1 97.56 9 ASN B N 1
ATOM 1099 C CA . ASN B 1 9 ? -12.57 -13.086 -0.677 1 97.56 9 ASN B CA 1
ATOM 1100 C C . ASN B 1 9 ? -11.664 -13.148 -1.903 1 97.56 9 ASN B C 1
ATOM 1102 O O . ASN B 1 9 ? -10.859 -14.07 -2.039 1 97.56 9 ASN B O 1
ATOM 1106 N N . LEU B 1 10 ? -11.883 -12.18 -2.785 1 98.56 10 LEU B N 1
ATOM 1107 C CA . LEU B 1 10 ? -11.062 -12.102 -3.99 1 98.56 10 LEU B CA 1
ATOM 1108 C C . LEU B 1 10 ? -9.586 -11.984 -3.635 1 98.56 10 LEU B C 1
ATOM 1110 O O . LEU B 1 10 ? -8.75 -12.703 -4.203 1 98.56 10 LEU B O 1
ATOM 1114 N N . ILE B 1 11 ? -9.242 -11.148 -2.727 1 98.75 11 ILE B N 1
ATOM 1115 C CA . ILE B 1 11 ? -7.867 -10.922 -2.305 1 98.75 11 ILE B CA 1
ATOM 1116 C C . ILE B 1 11 ? -7.32 -12.172 -1.627 1 98.75 11 ILE B C 1
ATOM 1118 O O . ILE B 1 11 ? -6.184 -12.578 -1.884 1 98.75 11 ILE B O 1
ATOM 1122 N N . ALA B 1 12 ? -8.156 -12.758 -0.755 1 98.5 12 ALA B N 1
ATOM 1123 C CA . ALA B 1 12 ? -7.746 -14.008 -0.112 1 98.5 12 ALA B CA 1
ATOM 1124 C C . ALA B 1 12 ? -7.438 -15.086 -1.147 1 98.5 12 ALA B C 1
ATOM 1126 O O . ALA B 1 12 ? -6.422 -15.781 -1.045 1 98.5 12 ALA B O 1
ATOM 1127 N N . ASN B 1 13 ? -8.273 -15.203 -2.111 1 98.62 13 ASN B N 1
ATOM 1128 C CA . ASN B 1 13 ? -8.078 -16.188 -3.174 1 98.62 13 ASN B CA 1
ATOM 1129 C C . ASN B 1 13 ? -6.797 -15.906 -3.959 1 98.62 13 ASN B C 1
ATOM 1131 O O . ASN B 1 13 ? -6.066 -16.828 -4.312 1 98.62 13 ASN B O 1
ATOM 1135 N N . TYR B 1 14 ? -6.559 -14.672 -4.266 1 98.88 14 TYR B N 1
ATOM 1136 C CA . TYR B 1 14 ? -5.359 -14.273 -4.988 1 98.88 14 TYR B CA 1
ATOM 1137 C C . TYR B 1 14 ? -4.102 -14.773 -4.285 1 98.88 14 TYR B C 1
ATOM 1139 O O . TYR B 1 14 ? -3.293 -15.492 -4.887 1 98.88 14 TYR B O 1
ATOM 1147 N N . PHE B 1 15 ? -3.938 -14.477 -3.064 1 98.88 15 PHE B N 1
ATOM 1148 C CA . PHE B 1 15 ? -2.721 -14.82 -2.342 1 98.88 15 PHE B CA 1
ATOM 1149 C C . PHE B 1 15 ? -2.666 -16.328 -2.066 1 98.88 15 PHE B C 1
ATOM 1151 O O . PHE B 1 15 ? -1.593 -16.922 -2.111 1 98.88 15 PHE B O 1
ATOM 1158 N N . SER B 1 16 ? -3.855 -16.953 -1.713 1 98.69 16 SER B N 1
ATOM 1159 C CA . SER B 1 16 ? -3.893 -18.391 -1.457 1 98.69 16 SER B CA 1
ATOM 1160 C C . SER B 1 16 ? -3.438 -19.188 -2.678 1 98.69 16 SER B C 1
ATOM 1162 O O . SER B 1 16 ? -2.736 -20.188 -2.549 1 98.69 16 SER B O 1
ATOM 1164 N N . ASN B 1 17 ? -3.842 -18.719 -3.844 1 98.75 17 ASN B N 1
ATOM 1165 C CA . ASN B 1 17 ? -3.479 -19.438 -5.059 1 98.75 17 ASN B CA 1
ATOM 1166 C C . ASN B 1 17 ? -2.014 -19.219 -5.422 1 98.75 17 ASN B C 1
ATOM 1168 O O . ASN B 1 17 ? -1.376 -20.094 -6.004 1 98.75 17 ASN B O 1
ATOM 1172 N N . ILE B 1 18 ? -1.417 -18.062 -5.145 1 98.69 18 ILE B N 1
ATOM 1173 C CA . ILE B 1 18 ? 0.025 -17.891 -5.285 1 98.69 18 ILE B CA 1
ATOM 1174 C C . ILE B 1 18 ? 0.753 -18.875 -4.379 1 98.69 18 ILE B C 1
ATOM 1176 O O . ILE B 1 18 ? 1.654 -19.594 -4.828 1 98.69 18 ILE B O 1
ATOM 1180 N N . ALA B 1 19 ? 0.346 -18.922 -3.105 1 98.75 19 ALA B N 1
ATOM 1181 C CA . ALA B 1 19 ? 0.989 -19.797 -2.137 1 98.75 19 ALA B CA 1
ATOM 1182 C C . ALA B 1 19 ? 0.889 -21.266 -2.572 1 98.75 19 ALA B C 1
ATOM 1184 O O . ALA B 1 19 ? 1.835 -22.031 -2.4 1 98.75 19 ALA B O 1
ATOM 1185 N N . ALA B 1 20 ? -0.258 -21.609 -3.127 1 98.62 20 ALA B N 1
ATOM 1186 C CA . ALA B 1 20 ? -0.497 -22.969 -3.588 1 98.62 20 ALA B CA 1
ATOM 1187 C C . ALA B 1 20 ? 0.156 -23.219 -4.945 1 98.62 20 ALA B C 1
ATOM 1189 O O . ALA B 1 20 ? 0.177 -24.344 -5.438 1 98.62 20 ALA B O 1
ATOM 1190 N N . MET B 1 21 ? 0.56 -22.141 -5.531 1 98.56 21 MET B N 1
ATOM 1191 C CA . MET B 1 21 ? 1.13 -22.172 -6.875 1 98.56 21 MET B CA 1
ATOM 1192 C C . MET B 1 21 ? 0.16 -22.797 -7.863 1 98.56 21 MET B C 1
ATOM 1194 O O . MET B 1 21 ? 0.552 -23.656 -8.656 1 98.56 21 MET B O 1
ATOM 1198 N N . ASN B 1 22 ? -1.092 -22.375 -7.75 1 98.44 22 ASN B N 1
ATOM 1199 C CA . ASN B 1 22 ? -2.186 -22.844 -8.594 1 98.44 22 ASN B CA 1
ATOM 1200 C C . ASN B 1 22 ? -2.529 -21.844 -9.68 1 98.44 22 ASN B C 1
ATOM 1202 O O . ASN B 1 22 ? -3.279 -20.891 -9.445 1 98.44 22 ASN B O 1
ATOM 1206 N N . ALA B 1 23 ? -2.047 -22.094 -10.914 1 98.31 23 ALA B N 1
ATOM 1207 C CA . ALA B 1 23 ? -2.174 -21.125 -12.008 1 98.31 23 ALA B CA 1
ATOM 1208 C C . ALA B 1 23 ? -3.627 -20.984 -12.445 1 98.31 23 ALA B C 1
ATOM 1210 O O . ALA B 1 23 ? -4.113 -19.875 -12.656 1 98.31 23 ALA B O 1
ATOM 1211 N N . GLU B 1 24 ? -4.324 -22.016 -12.586 1 97.81 24 GLU B N 1
ATOM 1212 C CA . GLU B 1 24 ? -5.66 -22.031 -13.18 1 97.81 24 GLU B CA 1
ATOM 1213 C C . GLU B 1 24 ? -6.656 -21.266 -12.312 1 97.81 24 GLU B 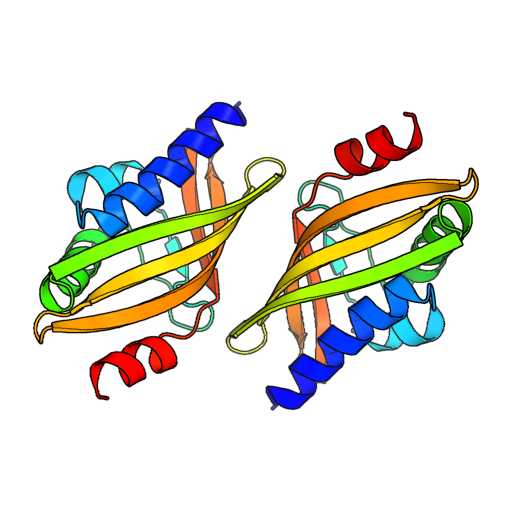C 1
ATOM 1215 O O . GLU B 1 24 ? -7.461 -20.484 -12.828 1 97.81 24 GLU B O 1
ATOM 1220 N N . ASP B 1 25 ? -6.57 -21.5 -11.023 1 98.25 25 ASP B N 1
ATOM 1221 C CA . ASP B 1 25 ? -7.48 -20.766 -10.141 1 98.25 25 ASP B CA 1
ATOM 1222 C C . ASP B 1 25 ? -7.004 -19.328 -9.93 1 98.25 25 ASP B C 1
ATOM 1224 O O . ASP B 1 25 ? -7.82 -18.422 -9.75 1 98.25 25 ASP B O 1
ATOM 1228 N N . TRP B 1 26 ? -5.68 -19.156 -9.984 1 98.69 26 TRP B N 1
ATOM 1229 C CA . TRP B 1 26 ? -5.133 -17.812 -9.805 1 98.69 26 TRP B CA 1
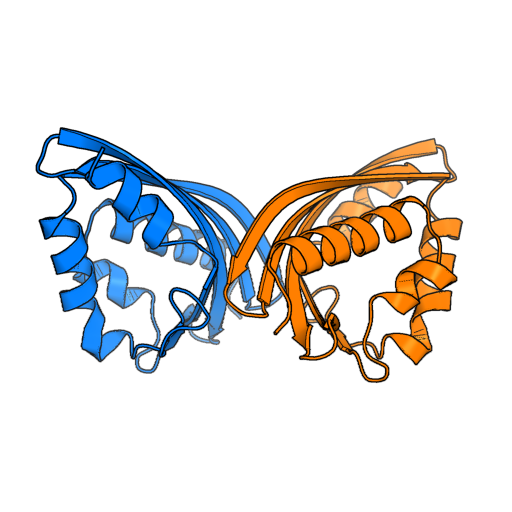ATOM 1230 C C . TRP B 1 26 ? -5.621 -16.859 -10.898 1 98.69 26 TRP B C 1
ATOM 1232 O O . TRP B 1 26 ? -6.059 -15.75 -10.609 1 98.69 26 TRP B O 1
ATOM 1242 N N . ILE B 1 27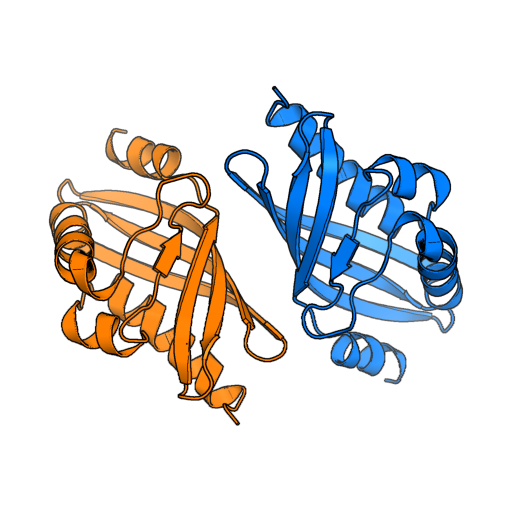 ? -5.641 -17.328 -12.156 1 98.69 27 ILE B N 1
ATOM 1243 C CA . ILE B 1 27 ? -5.957 -16.484 -13.305 1 98.69 27 ILE B CA 1
ATOM 1244 C C . ILE B 1 27 ? -7.438 -16.109 -13.273 1 98.69 27 ILE B C 1
ATOM 1246 O O . ILE B 1 27 ? -7.832 -15.078 -13.812 1 98.69 27 ILE B O 1
ATOM 1250 N N . GLU B 1 28 ? -8.242 -16.875 -12.586 1 98.31 28 GLU B N 1
ATOM 1251 C CA . GLU B 1 28 ? -9.68 -16.641 -12.516 1 98.31 28 GLU B CA 1
ATOM 1252 C C . GLU B 1 28 ? -9.992 -15.352 -11.758 1 98.31 28 GLU B C 1
ATOM 1254 O O . GLU B 1 28 ? -11.094 -14.812 -11.867 1 98.31 28 GLU B O 1
ATOM 1259 N N . ASN B 1 29 ? -9.07 -14.875 -10.961 1 98.69 29 ASN B N 1
ATOM 1260 C CA . ASN B 1 29 ? -9.273 -13.664 -10.18 1 98.69 29 ASN B CA 1
ATOM 1261 C C . ASN B 1 29 ? -9.172 -12.414 -11.047 1 98.69 29 ASN B C 1
ATOM 1263 O O . ASN B 1 29 ? -9.539 -11.32 -10.617 1 98.69 29 ASN B O 1
ATOM 1267 N N . PHE B 1 30 ? -8.742 -12.547 -12.289 1 98.88 30 PHE B N 1
ATOM 1268 C CA . PHE B 1 30 ? -8.328 -11.383 -13.07 1 98.88 30 PHE B CA 1
ATOM 1269 C C . PHE B 1 30 ? -9.289 -11.148 -14.234 1 98.88 30 PHE B C 1
ATOM 1271 O O . PHE B 1 30 ? -9.867 -12.094 -14.766 1 98.88 30 PHE B O 1
ATOM 1278 N N . ALA B 1 31 ? -9.438 -9.859 -14.578 1 98.81 31 ALA B N 1
ATOM 1279 C CA . ALA B 1 31 ? -10.039 -9.492 -15.859 1 98.81 31 ALA B CA 1
ATOM 1280 C C . ALA B 1 31 ? -9.203 -10.016 -17.031 1 98.81 31 ALA B C 1
ATOM 1282 O O . ALA B 1 31 ? -7.996 -10.227 -16.875 1 98.81 31 ALA B O 1
ATOM 1283 N N . GLU B 1 32 ? -9.781 -10.164 -18.156 1 98.19 32 GLU B N 1
ATOM 1284 C CA . GLU B 1 32 ? -9.102 -10.695 -19.328 1 98.19 32 GLU B CA 1
ATOM 1285 C C . GLU B 1 32 ? -7.945 -9.797 -19.766 1 98.19 32 GLU B C 1
ATOM 1287 O O . GLU B 1 32 ? -6.91 -10.281 -20.234 1 98.19 32 GLU B O 1
ATOM 1292 N N . ASP B 1 33 ? -8.102 -8.516 -19.578 1 98.5 33 ASP B N 1
ATOM 1293 C CA . ASP B 1 33 ? -7.086 -7.562 -20 1 98.5 33 ASP B CA 1
ATOM 1294 C C . ASP B 1 33 ? -6.305 -7.016 -18.812 1 98.5 33 ASP B C 1
ATOM 1296 O O . ASP B 1 33 ? -5.777 -5.902 -18.875 1 98.5 33 ASP B O 1
ATOM 1300 N N . ALA B 1 34 ? -6.32 -7.742 -17.75 1 98.88 34 ALA B N 1
ATOM 1301 C CA . ALA B 1 34 ? -5.652 -7.297 -16.531 1 98.88 34 ALA B CA 1
ATOM 1302 C C . ALA B 1 34 ? -4.16 -7.082 -16.766 1 98.88 34 ALA B C 1
ATOM 1304 O O . ALA B 1 34 ? -3.527 -7.848 -17.5 1 98.88 34 ALA B O 1
ATOM 1305 N N . VAL B 1 35 ? -3.615 -6.043 -16.172 1 98.81 35 VAL B N 1
ATOM 1306 C CA . VAL B 1 35 ? -2.201 -5.695 -16.25 1 98.81 35 VAL B CA 1
ATOM 1307 C C . VAL B 1 35 ? -1.598 -5.652 -14.852 1 98.81 35 VAL B C 1
ATOM 1309 O O . VAL B 1 35 ? -2.23 -5.168 -13.906 1 98.81 35 VAL B O 1
ATOM 1312 N N . SER B 1 36 ? -0.393 -6.117 -14.766 1 98.62 36 SER B N 1
ATOM 1313 C CA . SER B 1 36 ? 0.302 -6.133 -13.484 1 98.62 36 SER B CA 1
ATOM 1314 C C . SER B 1 36 ? 1.632 -5.395 -13.562 1 98.62 36 SER B C 1
ATOM 1316 O O . SER B 1 36 ? 2.389 -5.566 -14.516 1 98.62 36 SER B O 1
ATOM 1318 N N . TYR B 1 37 ? 1.866 -4.559 -12.656 1 98.38 37 TYR B N 1
ATOM 1319 C CA . TYR B 1 37 ? 3.156 -3.939 -12.375 1 98.38 37 TYR B CA 1
ATOM 1320 C C . TYR B 1 37 ? 3.801 -4.559 -11.141 1 98.38 37 TYR B C 1
ATOM 1322 O O . TYR B 1 37 ? 3.514 -4.152 -10.016 1 98.38 37 TYR B O 1
ATOM 1330 N N . ASP B 1 38 ? 4.672 -5.59 -11.375 1 96.81 38 ASP B N 1
ATOM 1331 C CA . ASP B 1 38 ? 5.156 -6.395 -10.258 1 96.81 38 ASP B CA 1
ATOM 1332 C C . ASP B 1 38 ? 6.621 -6.777 -10.453 1 96.81 38 ASP B C 1
ATOM 1334 O O . ASP B 1 38 ? 6.93 -7.746 -11.148 1 96.81 38 ASP B O 1
ATOM 1338 N N . PRO B 1 39 ? 7.586 -6.066 -9.773 1 97.06 39 PRO B N 1
ATOM 1339 C CA . PRO B 1 39 ? 7.324 -4.879 -8.953 1 97.06 39 PRO B CA 1
ATOM 1340 C C . PRO B 1 39 ? 7.094 -3.623 -9.797 1 97.06 39 PRO B C 1
ATOM 1342 O O . PRO B 1 39 ? 7.43 -3.598 -10.977 1 97.06 39 PRO B O 1
ATOM 1345 N N . VAL B 1 40 ? 6.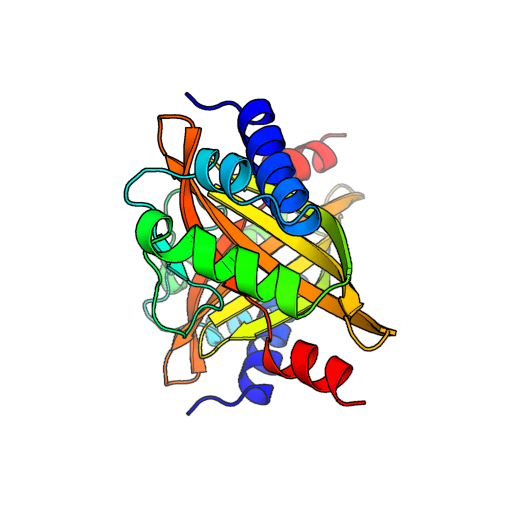445 -2.641 -9.234 1 97.5 40 VAL B N 1
ATOM 1346 C CA . VAL B 1 40 ? 6.355 -1.319 -9.844 1 97.5 40 VAL B CA 1
ATOM 1347 C C . VAL B 1 40 ? 7.746 -0.854 -10.273 1 97.5 40 VAL B C 1
ATOM 1349 O O . VAL B 1 40 ? 8.734 -1.117 -9.586 1 97.5 40 VAL B O 1
ATOM 1352 N N . GLY B 1 41 ? 7.793 -0.135 -11.352 1 92.88 41 GLY B N 1
ATOM 1353 C CA . GLY B 1 41 ? 9.078 0.294 -11.883 1 92.88 41 GLY B CA 1
ATOM 1354 C C . GLY B 1 41 ? 9.594 -0.599 -12.992 1 92.88 41 GLY B C 1
ATOM 1355 O O . GLY B 1 41 ? 10.484 -0.207 -13.75 1 92.88 41 GLY B O 1
ATOM 1356 N N . GLU B 1 42 ? 9.141 -1.829 -13.023 1 93.38 42 GLU B N 1
ATOM 1357 C CA . GLU B 1 42 ? 9.461 -2.756 -14.109 1 93.38 42 GLU B CA 1
ATOM 1358 C C . GLU B 1 42 ? 8.391 -2.742 -15.188 1 93.38 42 GLU B C 1
ATOM 1360 O O . GLU B 1 42 ? 7.277 -2.252 -14.961 1 93.38 42 GLU B O 1
ATOM 1365 N N . PRO B 1 43 ? 8.711 -3.27 -16.297 1 94.94 43 PRO B N 1
ATOM 1366 C CA . PRO B 1 43 ? 7.684 -3.346 -17.344 1 94.94 43 PRO B CA 1
ATOM 1367 C C . PRO B 1 43 ? 6.438 -4.105 -16.891 1 94.94 43 PRO B C 1
ATOM 1369 O O . PRO B 1 43 ? 6.547 -5.129 -16.219 1 94.94 43 PRO B O 1
ATOM 1372 N N . PRO B 1 44 ? 5.328 -3.529 -17.297 1 97.38 44 PRO B N 1
ATOM 1373 C CA . PRO B 1 44 ? 4.086 -4.219 -16.922 1 97.38 44 PRO B CA 1
ATOM 1374 C C . PRO B 1 44 ? 3.898 -5.535 -17.672 1 97.38 44 PRO B C 1
ATOM 1376 O O . PRO B 1 44 ? 4.473 -5.727 -18.75 1 97.38 44 PRO B O 1
ATOM 1379 N N . THR B 1 45 ? 3.143 -6.406 -17.062 1 97.81 45 THR B N 1
ATOM 1380 C CA . THR B 1 45 ? 2.836 -7.707 -17.656 1 97.81 45 THR B CA 1
ATOM 1381 C C . THR B 1 45 ? 1.335 -7.855 -17.891 1 97.81 45 THR B C 1
ATOM 1383 O O . THR B 1 45 ? 0.527 -7.469 -17.047 1 97.81 45 THR B O 1
ATOM 1386 N N . LYS B 1 46 ? 1.005 -8.391 -19.125 1 98.25 46 LYS B N 1
ATOM 1387 C CA . LYS B 1 46 ? -0.362 -8.852 -19.344 1 98.25 46 LYS B CA 1
ATOM 1388 C C . LYS B 1 46 ? -0.606 -10.195 -18.656 1 98.25 46 LYS B C 1
ATOM 1390 O O . LYS B 1 46 ? -0.025 -11.211 -19.047 1 98.25 46 LYS B O 1
ATOM 1395 N N . ILE B 1 47 ? -1.54 -10.133 -17.734 1 98.56 47 ILE B N 1
ATOM 1396 C CA . ILE B 1 47 ? -1.671 -11.25 -16.812 1 98.56 47 ILE B CA 1
ATOM 1397 C C . ILE B 1 47 ? -2.01 -12.523 -17.578 1 98.56 47 ILE B C 1
ATOM 1399 O O . ILE B 1 47 ? -1.328 -13.539 -17.438 1 98.56 47 ILE B O 1
ATOM 1403 N N . HIS B 1 48 ? -2.98 -12.484 -18.453 1 98 48 HIS B N 1
ATOM 1404 C CA . HIS B 1 48 ? -3.475 -13.695 -19.094 1 98 48 HIS B CA 1
ATOM 1405 C C . HIS B 1 48 ? -2.436 -14.281 -20.047 1 98 48 HIS B C 1
ATOM 1407 O O . HIS B 1 48 ? -2.426 -15.484 -20.297 1 98 48 HIS B O 1
ATOM 1413 N N . GLU B 1 49 ? -1.517 -13.484 -20.469 1 97.75 49 GLU B N 1
ATOM 1414 C CA . GLU B 1 49 ? -0.491 -13.953 -21.406 1 97.75 49 GLU B CA 1
ATOM 1415 C C . GLU B 1 49 ? 0.676 -14.594 -20.656 1 97.75 49 GLU B C 1
ATOM 1417 O O . GLU B 1 49 ? 1.465 -15.336 -21.234 1 97.75 49 GLU B O 1
ATOM 1422 N N . ASN B 1 50 ? 0.785 -14.32 -19.328 1 97.25 50 ASN B N 1
ATOM 1423 C CA . ASN B 1 50 ? 2.047 -14.648 -18.672 1 97.25 50 ASN B CA 1
ATOM 1424 C C . ASN B 1 50 ? 1.825 -15.453 -17.391 1 97.25 50 ASN B C 1
ATOM 1426 O O . ASN B 1 50 ? 2.785 -15.891 -16.75 1 97.25 50 ASN B O 1
ATOM 1430 N N . PHE B 1 51 ? 0.615 -15.633 -16.953 1 97.19 51 PHE B N 1
ATOM 1431 C CA . PHE B 1 51 ? 0.32 -16.188 -15.641 1 97.19 51 PHE B CA 1
ATOM 1432 C C . PHE B 1 51 ? 0.903 -17.578 -15.492 1 97.19 51 PHE B C 1
ATOM 1434 O O . PHE B 1 51 ? 1.396 -17.953 -14.422 1 97.19 51 PHE B O 1
ATOM 1441 N N . ARG B 1 52 ? 0.917 -18.406 -16.531 1 97.94 52 ARG B N 1
ATOM 1442 C CA . ARG B 1 52 ? 1.471 -19.75 -16.422 1 97.94 52 ARG B CA 1
ATOM 1443 C C . ARG B 1 52 ? 2.975 -19.703 -16.172 1 97.94 52 ARG B C 1
ATOM 1445 O O . ARG B 1 52 ? 3.5 -20.469 -15.367 1 97.94 52 ARG B O 1
ATOM 1452 N N . ALA B 1 53 ? 3.65 -18.812 -16.953 1 97.38 53 ALA B N 1
ATOM 1453 C CA . ALA B 1 53 ? 5.09 -18.672 -16.75 1 97.38 53 ALA B CA 1
ATOM 1454 C C . ALA B 1 53 ? 5.398 -18.203 -15.328 1 97.38 53 ALA B C 1
ATOM 1456 O O . ALA B 1 53 ? 6.363 -18.672 -14.711 1 97.38 53 ALA B O 1
ATOM 1457 N N . PHE B 1 54 ? 4.637 -17.297 -14.852 1 97.38 54 PHE B N 1
ATOM 1458 C CA . PHE B 1 54 ? 4.816 -16.797 -13.5 1 97.38 54 PHE B CA 1
ATOM 1459 C C . PHE B 1 54 ? 4.703 -17.906 -12.477 1 97.38 54 PHE B C 1
ATOM 1461 O O . PHE B 1 54 ? 5.605 -18.109 -11.656 1 97.38 54 PHE B O 1
ATOM 1468 N N . ILE B 1 55 ? 3.652 -18.656 -12.492 1 98.19 55 ILE B N 1
ATOM 1469 C CA . ILE B 1 55 ? 3.422 -19.719 -11.523 1 98.19 55 ILE B CA 1
ATOM 1470 C C . ILE B 1 55 ? 4.469 -20.828 -11.703 1 98.19 55 ILE B C 1
ATOM 1472 O O . ILE B 1 55 ? 4.941 -21.406 -10.719 1 98.19 55 ILE B O 1
ATOM 1476 N N . SER B 1 56 ? 4.832 -21.125 -12.906 1 98 56 SER B N 1
ATOM 1477 C CA . SER B 1 56 ? 5.879 -22.109 -13.172 1 98 56 SER B CA 1
ATOM 1478 C C . SER B 1 56 ? 7.199 -21.688 -12.531 1 98 56 SER B C 1
ATOM 1480 O O . SER B 1 56 ?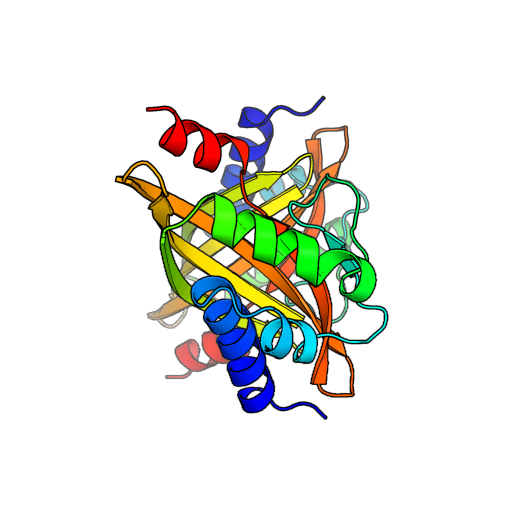 7.926 -22.531 -12 1 98 56 SER B O 1
ATOM 1482 N N . GLN B 1 57 ? 7.516 -20.438 -12.609 1 97.06 57 GLN B N 1
ATOM 1483 C CA . GLN B 1 57 ? 8.727 -19.953 -11.969 1 97.06 57 GLN B CA 1
ATOM 1484 C C . GLN B 1 57 ? 8.68 -20.172 -10.461 1 97.06 57 GLN B C 1
ATOM 1486 O O . GLN B 1 57 ? 9.68 -20.547 -9.852 1 97.06 57 GLN B O 1
ATOM 1491 N N . LEU B 1 58 ? 7.562 -19.875 -9.852 1 97.88 58 LEU B N 1
ATOM 1492 C CA . LEU B 1 58 ? 7.418 -20.141 -8.43 1 97.88 58 LEU B CA 1
ATOM 1493 C C . LEU B 1 58 ? 7.691 -21.625 -8.133 1 97.88 58 LEU B C 1
ATOM 1495 O O . LEU B 1 58 ? 8.43 -21.938 -7.203 1 97.88 58 LEU B O 1
ATOM 1499 N N . LYS B 1 59 ? 7.109 -22.5 -8.953 1 98.06 59 LYS B N 1
ATOM 1500 C CA . LYS B 1 59 ? 7.25 -23.938 -8.758 1 98.06 59 LYS B CA 1
ATOM 1501 C C . LYS B 1 59 ? 8.703 -24.375 -8.922 1 98.06 59 LYS B C 1
ATOM 1503 O O . LYS B 1 59 ? 9.141 -25.344 -8.297 1 98.06 59 LYS B O 1
ATOM 1508 N N . THR B 1 60 ? 9.383 -23.672 -9.727 1 97.38 60 THR B N 1
ATOM 1509 C CA . THR B 1 60 ? 10.789 -24 -9.953 1 97.38 60 THR B CA 1
ATOM 1510 C C . THR B 1 60 ? 11.641 -23.578 -8.766 1 97.38 60 THR B C 1
ATOM 1512 O O . THR B 1 60 ? 12.617 -24.25 -8.422 1 97.38 60 THR B O 1
ATOM 1515 N N . VAL B 1 61 ? 11.281 -22.562 -8.07 1 96.88 61 VAL B N 1
ATOM 1516 C CA . VAL B 1 61 ? 12.117 -21.969 -7.035 1 96.88 61 VAL B CA 1
ATOM 1517 C C . VAL B 1 61 ? 11.711 -22.5 -5.664 1 96.88 61 VAL B C 1
ATOM 1519 O O . VAL B 1 61 ? 12.562 -22.734 -4.805 1 96.88 61 VAL B O 1
ATOM 1522 N N . PHE B 1 62 ? 10.43 -22.75 -5.516 1 98.25 62 PHE B N 1
ATOM 1523 C CA . PHE B 1 62 ? 9.969 -23 -4.156 1 98.25 62 PHE B CA 1
ATOM 1524 C C . PHE B 1 62 ? 9.352 -24.391 -4.039 1 98.25 62 PHE B C 1
ATOM 1526 O O . PHE B 1 62 ? 8.617 -24.828 -4.922 1 98.25 62 PHE B O 1
ATOM 1533 N N . ASN B 1 63 ? 9.555 -25.016 -2.914 1 98.19 63 ASN B N 1
ATOM 1534 C CA . ASN B 1 63 ? 8.852 -26.219 -2.488 1 98.19 63 ASN B CA 1
ATOM 1535 C C . ASN B 1 63 ? 7.555 -25.891 -1.761 1 98.19 63 ASN B C 1
ATOM 1537 O O . ASN B 1 63 ? 6.574 -26.625 -1.865 1 98.19 63 ASN B O 1
ATOM 1541 N N . LYS B 1 64 ? 7.703 -24.859 -1.03 1 98.44 64 LYS B N 1
ATOM 1542 C CA . LYS B 1 64 ? 6.574 -24.406 -0.213 1 98.44 64 LYS B CA 1
ATOM 1543 C C . LYS B 1 64 ? 6.496 -22.891 -0.162 1 98.44 64 LYS B C 1
ATOM 1545 O O . LYS B 1 64 ? 7.523 -22.219 -0.103 1 98.44 64 LYS B O 1
ATOM 1550 N N . LEU B 1 65 ? 5.363 -22.438 -0.177 1 98.62 65 LEU B N 1
ATOM 1551 C CA . LEU B 1 65 ? 5.094 -21.016 -0.02 1 98.62 65 LEU B CA 1
ATOM 1552 C C . LEU B 1 65 ? 3.871 -20.797 0.864 1 98.62 65 LEU B C 1
ATOM 1554 O O . LEU B 1 65 ? 2.875 -21.516 0.75 1 98.62 65 LEU B O 1
ATOM 1558 N N . GLU B 1 66 ? 3.941 -19.859 1.687 1 98.75 66 GLU B N 1
ATOM 1559 C CA . GLU B 1 66 ? 2.836 -19.422 2.533 1 98.75 66 GLU B CA 1
ATOM 1560 C C . GLU B 1 66 ? 2.672 -17.906 2.486 1 98.75 66 GLU B C 1
ATOM 1562 O O . GLU B 1 66 ? 3.658 -17.156 2.521 1 98.75 66 GLU B O 1
ATOM 1567 N N . ALA B 1 67 ? 1.477 -17.562 2.35 1 98.62 67 ALA B N 1
ATOM 1568 C CA . ALA B 1 67 ? 1.166 -16.141 2.268 1 98.62 67 ALA B CA 1
ATOM 1569 C C . ALA B 1 67 ? 0.394 -15.672 3.5 1 98.62 67 ALA B C 1
ATOM 1571 O O . ALA B 1 67 ? -0.508 -16.359 3.973 1 98.62 67 ALA B O 1
ATOM 1572 N N . THR B 1 68 ? 0.755 -14.555 4.055 1 98.5 68 THR B N 1
ATOM 1573 C CA . THR B 1 68 ? 0.005 -13.867 5.102 1 98.5 68 THR B CA 1
ATOM 1574 C C . THR B 1 68 ? -0.364 -12.453 4.672 1 98.5 68 THR B C 1
ATOM 1576 O O . THR B 1 68 ? 0.509 -11.664 4.301 1 98.5 68 THR B O 1
ATOM 1579 N N . THR B 1 69 ? -1.666 -12.188 4.586 1 98.38 69 THR B N 1
ATOM 1580 C CA . THR B 1 69 ? -2.121 -10.812 4.441 1 98.38 69 THR B CA 1
ATOM 1581 C C . THR B 1 69 ? -2.242 -10.133 5.805 1 98.38 69 THR B C 1
ATOM 1583 O O . THR B 1 69 ? -3.203 -10.375 6.539 1 98.38 69 THR B O 1
ATOM 1586 N N . GLU B 1 70 ? -1.344 -9.305 6.113 1 98.25 70 GLU B N 1
ATOM 1587 C CA . GLU B 1 70 ? -1.257 -8.719 7.449 1 98.25 70 GLU B CA 1
ATOM 1588 C C . GLU B 1 70 ? -2.271 -7.594 7.625 1 98.25 70 GLU B C 1
ATOM 1590 O O . GLU B 1 70 ? -2.904 -7.48 8.68 1 98.25 70 GLU B O 1
ATOM 1595 N N . HIS B 1 71 ? -2.422 -6.754 6.664 1 98.44 71 HIS B N 1
ATOM 1596 C CA . HIS B 1 71 ? -3.344 -5.625 6.668 1 98.44 71 HIS B CA 1
ATOM 1597 C C . HIS B 1 71 ? -4.02 -5.461 5.312 1 98.44 71 HIS B C 1
ATOM 1599 O O . HIS B 1 71 ? -3.377 -5.609 4.27 1 98.44 71 HIS B O 1
ATOM 1605 N N . ILE B 1 72 ? -5.285 -5.234 5.332 1 98.62 72 ILE B N 1
ATOM 1606 C CA . ILE B 1 72 ? -6.078 -5.016 4.129 1 98.62 72 ILE B CA 1
ATOM 1607 C C . ILE B 1 72 ? -6.914 -3.748 4.285 1 98.62 72 ILE B C 1
ATOM 1609 O O . ILE B 1 72 ? -7.656 -3.602 5.258 1 98.62 72 ILE B O 1
ATOM 1613 N N . PHE B 1 73 ? -6.781 -2.838 3.371 1 98.75 73 PHE B N 1
ATOM 1614 C CA . PHE B 1 73 ? -7.566 -1.61 3.348 1 98.75 73 PHE B CA 1
ATOM 1615 C C . PHE B 1 73 ? -8.352 -1.495 2.047 1 98.75 73 PHE B C 1
ATOM 1617 O O . PHE B 1 73 ? -7.766 -1.356 0.971 1 98.75 73 PHE B O 1
ATOM 1624 N N . ILE B 1 74 ? -9.633 -1.494 2.152 1 97.88 74 ILE B N 1
ATOM 1625 C CA . ILE B 1 74 ? -10.523 -1.407 1.002 1 97.88 74 ILE B CA 1
ATOM 1626 C C . ILE B 1 74 ? -11.102 0.005 0.9 1 97.88 74 ILE B C 1
ATOM 1628 O O . ILE B 1 74 ? -11.672 0.519 1.863 1 97.88 74 ILE B O 1
ATOM 1632 N N . VAL B 1 75 ? -10.906 0.646 -0.235 1 96.44 75 VAL B N 1
ATOM 1633 C CA . VAL B 1 75 ? -11.492 1.949 -0.52 1 96.44 75 VAL B CA 1
ATOM 1634 C C . VAL B 1 75 ? -12.117 1.941 -1.914 1 96.44 75 VAL B C 1
ATOM 1636 O O . VAL B 1 75 ? -11.406 1.989 -2.92 1 96.44 75 VAL B O 1
ATOM 1639 N N . GLY B 1 76 ? -13.461 2.004 -1.934 1 92.38 76 GLY B N 1
ATOM 1640 C CA . GLY B 1 76 ? -14.109 1.845 -3.223 1 92.38 76 GLY B CA 1
ATOM 1641 C C . GLY B 1 76 ? -13.781 0.529 -3.902 1 92.38 76 GLY B C 1
ATOM 1642 O O . GLY B 1 76 ? -14 -0.542 -3.332 1 92.38 76 GLY B O 1
ATOM 1643 N N . ASN B 1 77 ? -13.188 0.631 -5.094 1 95 77 ASN B N 1
ATOM 1644 C CA . ASN B 1 77 ? -12.852 -0.57 -5.848 1 95 77 ASN B CA 1
ATOM 1645 C C . ASN B 1 77 ? -11.352 -0.848 -5.809 1 95 77 ASN B C 1
ATOM 1647 O O . ASN B 1 77 ? -10.828 -1.588 -6.645 1 95 77 ASN B O 1
ATOM 1651 N N . GLU B 1 78 ? -10.648 -0.169 -4.949 1 98.12 78 GLU B N 1
ATOM 1652 C CA . GLU B 1 78 ? -9.227 -0.422 -4.781 1 98.12 78 GLU B CA 1
ATOM 1653 C C . GLU B 1 78 ? -8.93 -1.024 -3.412 1 98.12 78 GLU B C 1
ATOM 1655 O O . GLU B 1 78 ? -9.68 -0.814 -2.459 1 98.12 78 GLU B O 1
ATOM 1660 N N . VAL B 1 79 ? -7.918 -1.794 -3.371 1 98.69 79 VAL B N 1
ATOM 1661 C CA . VAL B 1 79 ? -7.492 -2.469 -2.148 1 98.69 79 VAL B CA 1
ATOM 1662 C C . VAL B 1 79 ? -5.977 -2.371 -2.004 1 98.69 79 VAL B C 1
ATOM 1664 O O . VAL B 1 79 ? -5.234 -2.658 -2.949 1 98.69 79 VAL B O 1
ATOM 1667 N N . ALA B 1 80 ? -5.484 -1.922 -0.911 1 98.94 80 ALA B N 1
ATOM 1668 C CA . ALA B 1 80 ? -4.066 -1.985 -0.567 1 98.94 80 ALA B CA 1
ATOM 1669 C C . ALA B 1 80 ? -3.807 -3.053 0.492 1 98.94 80 ALA B C 1
ATOM 1671 O O . ALA B 1 80 ? -4.492 -3.102 1.516 1 98.94 80 ALA B O 1
ATOM 1672 N N . VAL B 1 81 ? -2.844 -3.893 0.306 1 98.94 81 VAL B N 1
ATOM 1673 C CA . VAL B 1 81 ? -2.619 -5.051 1.164 1 98.94 81 VAL B CA 1
ATOM 1674 C C . VAL B 1 81 ? -1.143 -5.133 1.545 1 98.94 81 VAL B C 1
ATOM 1676 O O . VAL B 1 81 ? -0.269 -5.117 0.675 1 98.94 81 VAL B O 1
ATOM 1679 N N . LYS B 1 82 ? -0.808 -5.141 2.781 1 98.94 82 LYS B N 1
ATOM 1680 C CA . LYS B 1 82 ? 0.504 -5.547 3.275 1 98.94 82 LYS B CA 1
ATOM 1681 C C . LYS B 1 82 ? 0.584 -7.062 3.441 1 98.94 82 LYS B C 1
ATOM 1683 O O . LYS B 1 82 ? -0.202 -7.652 4.184 1 98.94 82 LYS B O 1
ATOM 1688 N N . TRP B 1 83 ? 1.474 -7.652 2.748 1 98.88 83 TRP B N 1
ATOM 1689 C CA . TRP B 1 83 ? 1.582 -9.109 2.738 1 98.88 83 TRP B CA 1
ATOM 1690 C C . TRP B 1 83 ? 2.998 -9.547 3.086 1 98.88 83 TRP B C 1
ATOM 1692 O O . TRP B 1 83 ? 3.953 -8.781 2.926 1 98.88 83 TRP B O 1
ATOM 1702 N N . THR B 1 84 ? 3.146 -10.695 3.637 1 98.81 84 THR B N 1
ATOM 1703 C CA . THR B 1 84 ? 4.395 -11.422 3.826 1 98.81 84 THR B CA 1
ATOM 1704 C C . THR B 1 84 ? 4.312 -12.812 3.191 1 98.81 84 THR B C 1
ATOM 1706 O O . THR B 1 84 ? 3.295 -13.492 3.314 1 98.81 84 THR B O 1
ATOM 1709 N N . MET B 1 85 ? 5.285 -13.18 2.471 1 98.69 85 MET B N 1
ATOM 1710 C CA . MET B 1 85 ? 5.461 -14.531 1.936 1 98.69 85 MET B CA 1
ATOM 1711 C C . MET B 1 85 ? 6.602 -15.25 2.643 1 98.69 85 MET B C 1
ATOM 1713 O O . MET B 1 85 ? 7.668 -14.672 2.863 1 98.69 85 MET B O 1
ATOM 1717 N N . GLN B 1 86 ? 6.344 -16.438 3.025 1 98.62 86 GLN B N 1
ATOM 1718 C CA . GLN B 1 86 ? 7.363 -17.344 3.539 1 98.62 86 GLN B CA 1
ATOM 1719 C C . GLN B 1 86 ? 7.43 -18.625 2.707 1 98.62 86 GLN B C 1
ATOM 1721 O O . GLN B 1 86 ? 6.398 -19.156 2.293 1 98.62 86 GLN B O 1
ATOM 1726 N N . GLY B 1 87 ? 8.625 -19.016 2.477 1 98.25 87 GLY B N 1
ATOM 1727 C CA . GLY B 1 87 ? 8.742 -20.219 1.663 1 98.25 87 GLY B CA 1
ATOM 1728 C C . GLY B 1 87 ? 10.031 -20.984 1.915 1 98.25 87 GLY B C 1
ATOM 1729 O O . GLY B 1 87 ? 10.914 -20.516 2.627 1 98.25 87 GLY B O 1
ATOM 1730 N N . ILE B 1 88 ? 10.062 -22.234 1.465 1 98.44 88 ILE B N 1
ATOM 1731 C CA . ILE B 1 88 ? 11.242 -23.094 1.391 1 98.44 88 ILE B CA 1
ATOM 1732 C C . ILE B 1 88 ? 11.617 -23.328 -0.071 1 98.44 88 ILE B C 1
ATOM 1734 O O . ILE B 1 88 ? 10.781 -23.766 -0.866 1 98.44 88 ILE B O 1
ATOM 1738 N N . SER B 1 89 ? 12.812 -22.984 -0.374 1 98 89 SER B N 1
ATOM 1739 C CA . SER B 1 89 ? 13.25 -23.141 -1.757 1 98 89 SER B CA 1
ATOM 1740 C C . SER B 1 89 ? 13.508 -24.594 -2.1 1 98 89 SER B C 1
ATOM 1742 O O . SER B 1 89 ? 13.523 -25.453 -1.214 1 98 89 SER B O 1
ATOM 1744 N N . LYS B 1 90 ? 13.711 -24.875 -3.428 1 96.44 90 LYS B N 1
ATOM 1745 C CA . LYS B 1 90 ? 14.055 -26.219 -3.891 1 96.44 90 LYS B CA 1
ATOM 1746 C C . LYS B 1 90 ? 15.383 -26.688 -3.301 1 96.44 90 LYS B C 1
ATOM 1748 O O . LYS B 1 90 ? 15.617 -27.875 -3.143 1 96.44 90 LYS B O 1
ATOM 1753 N N . THR B 1 91 ? 16.25 -25.781 -2.896 1 94.19 91 THR B N 1
ATOM 1754 C CA . THR B 1 91 ? 17.531 -26.109 -2.297 1 94.19 91 THR B CA 1
ATOM 1755 C C . THR B 1 91 ? 17.453 -26.062 -0.773 1 94.19 91 THR B C 1
ATOM 1757 O O . THR B 1 91 ? 18.469 -25.891 -0.094 1 94.19 91 THR B O 1
ATOM 1760 N N . ASP B 1 92 ? 16.234 -25.969 -0.245 1 96.31 92 ASP B N 1
ATOM 1761 C CA . ASP B 1 92 ? 15.906 -26.109 1.17 1 96.31 92 ASP B CA 1
ATOM 1762 C C . ASP B 1 92 ? 16.312 -24.875 1.961 1 96.31 92 ASP B C 1
ATOM 1764 O O . ASP B 1 92 ? 16.719 -24.969 3.117 1 96.31 92 ASP B O 1
ATOM 1768 N N . LYS B 1 93 ? 16.359 -23.766 1.334 1 97.12 93 LYS B N 1
ATOM 1769 C CA . LYS B 1 93 ? 16.594 -22.5 2.023 1 97.12 93 LYS B CA 1
ATOM 1770 C C . LYS B 1 93 ? 15.273 -21.859 2.449 1 97.12 93 LYS B C 1
ATOM 1772 O O . LYS B 1 93 ? 14.289 -21.891 1.701 1 97.12 93 LYS B O 1
ATOM 1777 N N . SER B 1 94 ? 15.258 -21.359 3.709 1 97.81 94 SER B N 1
ATOM 1778 C CA . SER B 1 94 ? 14.117 -20.578 4.172 1 97.81 94 SER B CA 1
ATOM 1779 C C . SER B 1 94 ? 14.188 -19.156 3.66 1 97.81 94 SER B C 1
ATOM 1781 O O . SER B 1 94 ? 15.219 -18.484 3.797 1 97.81 94 SER B O 1
ATOM 1783 N N . VAL B 1 95 ? 13.125 -18.734 3.061 1 97.75 95 VAL B N 1
ATOM 1784 C CA . VAL B 1 95 ? 13.047 -17.391 2.479 1 97.75 95 VAL B CA 1
ATOM 1785 C C . VAL B 1 95 ? 11.828 -16.656 3.031 1 97.75 95 VAL B C 1
ATOM 1787 O O . VAL B 1 95 ? 10.758 -17.25 3.189 1 97.75 95 VAL B O 1
ATOM 1790 N N . THR B 1 96 ? 11.984 -15.445 3.434 1 98.62 96 THR B N 1
ATOM 1791 C CA . THR B 1 96 ? 10.891 -14.562 3.807 1 98.62 96 THR B CA 1
ATOM 1792 C C . THR B 1 96 ? 10.992 -13.227 3.076 1 98.62 96 THR B C 1
ATOM 1794 O O . THR B 1 96 ? 12.062 -12.609 3.051 1 98.62 96 THR B O 1
ATOM 1797 N N . PHE B 1 97 ? 9.961 -12.797 2.479 1 98.31 97 PHE B N 1
ATOM 1798 C CA . PHE B 1 97 ? 9.891 -11.492 1.837 1 98.31 97 PHE B CA 1
ATOM 1799 C C . PHE B 1 97 ? 8.492 -10.898 1.975 1 98.31 97 PHE B C 1
ATOM 1801 O O . PHE B 1 97 ? 7.535 -11.609 2.283 1 98.31 97 PHE B O 1
ATOM 1808 N N . GLU B 1 98 ? 8.398 -9.633 1.854 1 98.81 98 GLU B N 1
ATOM 1809 C CA . GLU B 1 98 ? 7.156 -8.914 2.125 1 98.81 98 GLU B CA 1
ATOM 1810 C C . GLU B 1 98 ? 7.02 -7.691 1.221 1 98.81 98 GLU B C 1
ATOM 1812 O O . GLU B 1 98 ? 7.984 -7.281 0.572 1 98.81 98 GLU B O 1
ATOM 1817 N N . GLY B 1 99 ? 5.828 -7.164 1.107 1 98.88 99 GLY B N 1
ATOM 1818 C CA . GLY B 1 99 ? 5.543 -6 0.288 1 98.88 99 GLY B CA 1
ATOM 1819 C C . GLY B 1 99 ? 4.141 -5.457 0.484 1 98.88 99 GLY B C 1
ATOM 1820 O O . GLY B 1 99 ? 3.443 -5.852 1.421 1 98.88 99 GLY B O 1
ATOM 1821 N N . ILE B 1 100 ? 3.82 -4.527 -0.278 1 98.94 100 ILE B N 1
ATOM 1822 C CA . ILE B 1 100 ? 2.48 -3.963 -0.387 1 98.94 100 ILE B CA 1
ATOM 1823 C C . ILE B 1 100 ? 1.999 -4.051 -1.833 1 98.94 100 ILE B C 1
ATOM 1825 O O . ILE B 1 100 ? 2.746 -3.738 -2.764 1 98.94 100 ILE B O 1
ATOM 1829 N N . THR B 1 101 ? 0.848 -4.559 -2.076 1 98.94 101 THR B N 1
ATOM 1830 C CA . THR B 1 101 ? 0.221 -4.551 -3.393 1 98.94 101 THR B CA 1
ATOM 1831 C C . THR B 1 101 ? -1.08 -3.754 -3.369 1 98.94 101 THR B C 1
ATOM 1833 O O . THR B 1 101 ? -1.869 -3.871 -2.43 1 98.94 101 THR B O 1
ATOM 1836 N N . VAL B 1 102 ? -1.263 -2.904 -4.32 1 98.94 102 VAL B N 1
ATOM 1837 C CA . VAL B 1 102 ? -2.527 -2.217 -4.562 1 98.94 102 VAL B CA 1
ATOM 1838 C C . VAL B 1 102 ? -3.266 -2.885 -5.719 1 98.94 102 VAL B C 1
ATOM 1840 O O . VAL B 1 102 ? -2.68 -3.141 -6.773 1 98.94 102 VAL B O 1
ATOM 1843 N N . PHE B 1 103 ? -4.52 -3.17 -5.504 1 98.88 103 PHE B N 1
ATOM 1844 C CA . PHE B 1 103 ? -5.383 -3.799 -6.5 1 98.88 103 PHE B CA 1
ATOM 1845 C C . PHE B 1 103 ? -6.48 -2.842 -6.945 1 98.88 103 PHE B C 1
ATOM 1847 O O . PHE B 1 103 ? -7.062 -2.131 -6.125 1 98.88 103 PHE B O 1
ATOM 1854 N N . GLU B 1 104 ? -6.719 -2.801 -8.188 1 98.62 104 GLU B N 1
ATOM 1855 C CA . GLU B 1 104 ? -7.953 -2.236 -8.727 1 98.62 104 GLU B CA 1
ATOM 1856 C C . GLU B 1 104 ? -8.906 -3.334 -9.188 1 98.62 104 GLU B C 1
ATOM 1858 O O . GLU B 1 104 ? -8.523 -4.207 -9.969 1 98.62 104 GLU B O 1
ATOM 1863 N N . ILE B 1 105 ? -10.094 -3.262 -8.734 1 98.56 105 ILE B N 1
ATOM 1864 C CA . ILE B 1 105 ? -11.094 -4.273 -9.039 1 98.56 105 ILE B CA 1
ATOM 1865 C C . ILE B 1 105 ? -12.164 -3.678 -9.953 1 98.56 105 ILE B C 1
ATOM 1867 O O . ILE B 1 105 ? -12.656 -2.576 -9.703 1 98.56 105 ILE B O 1
ATOM 1871 N N . ASN B 1 106 ? -12.516 -4.348 -11.047 1 97.88 106 ASN B N 1
ATOM 1872 C CA . ASN B 1 106 ? -13.508 -3.803 -11.961 1 97.88 106 ASN B CA 1
ATOM 1873 C C . ASN B 1 106 ? -14.93 -4.125 -11.5 1 97.88 106 ASN B C 1
ATOM 1875 O O . ASN B 1 106 ? -15.117 -4.758 -10.461 1 97.88 106 ASN B O 1
ATOM 1879 N N . ASN B 1 107 ? -15.906 -3.686 -12.258 1 95.44 107 ASN B N 1
ATOM 1880 C CA . ASN B 1 107 ? -17.312 -3.789 -11.852 1 95.44 107 ASN B CA 1
ATOM 1881 C C . ASN B 1 107 ? -17.797 -5.234 -11.891 1 95.44 107 ASN B C 1
ATOM 1883 O O . ASN B 1 107 ? -18.859 -5.547 -11.359 1 95.44 107 ASN B O 1
ATOM 1887 N N . PHE B 1 108 ? -17.031 -6.125 -12.461 1 96.25 108 PHE B N 1
ATOM 1888 C CA . PHE B 1 108 ? -17.422 -7.531 -12.555 1 96.25 108 PHE B CA 1
ATOM 1889 C C . PHE B 1 108 ? -16.75 -8.344 -11.453 1 96.25 108 PHE B C 1
ATOM 1891 O O . PHE B 1 108 ? -16.828 -9.578 -11.445 1 96.25 108 PHE B O 1
ATOM 1898 N N . GLY B 1 109 ? -16.047 -7.656 -10.617 1 97.44 109 GLY B N 1
ATOM 1899 C CA . GLY B 1 109 ? -15.438 -8.328 -9.477 1 97.44 109 GLY B CA 1
ATOM 1900 C C . GLY B 1 109 ? -14.125 -9.016 -9.82 1 97.44 109 GLY B C 1
ATOM 1901 O O . GLY B 1 109 ? -13.75 -10 -9.172 1 97.44 109 GLY B O 1
ATOM 1902 N N . LYS B 1 110 ? -13.469 -8.531 -10.844 1 98.69 110 LYS B N 1
ATOM 1903 C CA . LYS B 1 110 ? -12.18 -9.07 -11.266 1 98.69 110 LYS B CA 1
ATOM 1904 C C . LYS B 1 110 ? -11.062 -8.055 -11.062 1 98.69 110 LYS B C 1
ATOM 1906 O O . LYS B 1 110 ? -11.297 -6.844 -11.133 1 98.69 110 LYS B O 1
ATOM 1911 N N . ILE B 1 111 ? -9.875 -8.555 -10.727 1 98.88 111 ILE B N 1
ATOM 1912 C CA . ILE B 1 111 ? -8.719 -7.672 -10.609 1 98.88 111 ILE B CA 1
ATOM 1913 C C . ILE B 1 111 ? -8.359 -7.105 -11.977 1 98.88 111 ILE B C 1
ATOM 1915 O O . ILE B 1 111 ? -8.125 -7.859 -12.93 1 98.88 111 ILE B O 1
ATOM 1919 N N . GLN B 1 112 ? -8.344 -5.816 -12.078 1 98.88 112 GLN B N 1
ATOM 1920 C CA . GLN B 1 112 ? -8.016 -5.125 -13.32 1 98.88 112 GLN B CA 1
ATOM 1921 C C . GLN B 1 112 ? -6.535 -4.773 -13.375 1 98.88 112 GLN B C 1
ATOM 1923 O O . GLN B 1 112 ? -5.914 -4.852 -14.438 1 98.88 112 GLN B O 1
ATOM 1928 N N . THR B 1 113 ? -5.977 -4.309 -12.281 1 98.81 113 THR B N 1
ATOM 1929 C CA . THR B 1 113 ? -4.559 -3.969 -12.203 1 98.81 113 THR B CA 1
ATOM 1930 C C . THR B 1 113 ? -3.988 -4.34 -10.836 1 98.81 113 THR B C 1
ATOM 1932 O O . THR B 1 113 ? -4.711 -4.348 -9.836 1 98.81 113 THR B O 1
ATOM 1935 N N . THR B 1 114 ? -2.781 -4.758 -10.805 1 98.88 114 THR B N 1
ATOM 1936 C CA . THR B 1 114 ? -1.999 -4.855 -9.578 1 98.88 114 THR B CA 1
ATOM 1937 C C . THR B 1 114 ? -0.751 -3.98 -9.656 1 98.88 114 THR B C 1
ATOM 1939 O O . THR B 1 114 ? -0.142 -3.861 -10.727 1 98.88 114 THR B O 1
ATOM 1942 N N . ARG B 1 115 ? -0.44 -3.326 -8.672 1 98.81 115 ARG B N 1
ATOM 1943 C CA . ARG B 1 115 ? 0.817 -2.615 -8.461 1 98.81 115 ARG B CA 1
ATOM 1944 C C . ARG B 1 115 ? 1.507 -3.094 -7.188 1 98.81 115 ARG B C 1
ATOM 1946 O O . ARG B 1 115 ? 1.04 -2.816 -6.078 1 98.81 115 ARG B O 1
ATOM 1953 N N . ALA B 1 116 ? 2.549 -3.768 -7.32 1 98.88 116 ALA B N 1
ATOM 1954 C CA . ALA B 1 116 ? 3.229 -4.398 -6.191 1 98.88 116 ALA B CA 1
ATOM 1955 C C . ALA B 1 116 ? 4.523 -3.664 -5.852 1 98.88 116 ALA B C 1
ATOM 1957 O O . ALA B 1 116 ? 5.336 -3.387 -6.738 1 98.88 116 ALA B O 1
ATOM 1958 N N . TYR B 1 117 ? 4.707 -3.357 -4.637 1 98.88 117 TYR B N 1
ATOM 1959 C CA . TYR B 1 117 ? 5.887 -2.693 -4.086 1 98.88 117 TYR B CA 1
ATOM 1960 C C . TYR B 1 117 ? 6.668 -3.637 -3.18 1 98.88 117 TYR B C 1
ATOM 1962 O O . TYR B 1 117 ? 6.309 -3.834 -2.02 1 98.88 117 TYR B O 1
ATOM 1970 N N . TRP B 1 118 ? 7.719 -4.195 -3.697 1 98.56 118 TRP B N 1
ATOM 1971 C CA . TRP B 1 118 ? 8.594 -5.121 -2.984 1 98.56 118 TRP B CA 1
ATOM 1972 C C . TRP B 1 118 ? 9.945 -5.23 -3.676 1 98.56 118 TRP B C 1
ATOM 1974 O O . TRP B 1 118 ? 10.172 -4.602 -4.711 1 98.56 118 TRP B O 1
ATOM 1984 N N . ASN B 1 119 ? 10.898 -5.898 -3.053 1 97.06 119 ASN B N 1
ATOM 1985 C CA . ASN B 1 119 ? 12.273 -5.941 -3.539 1 97.06 119 ASN B CA 1
ATOM 1986 C C . ASN B 1 119 ? 12.695 -7.359 -3.908 1 97.06 119 ASN B C 1
ATOM 1988 O O . ASN B 1 119 ? 13.148 -8.125 -3.051 1 97.06 119 ASN B O 1
ATOM 1992 N N . PRO B 1 120 ? 12.562 -7.684 -5.223 1 96.31 120 PRO B N 1
ATOM 1993 C CA . PRO B 1 120 ? 12.945 -9.039 -5.637 1 96.31 120 PRO B CA 1
ATOM 1994 C C . PRO B 1 120 ? 14.398 -9.359 -5.324 1 96.31 120 PRO B C 1
ATOM 1996 O O . PRO B 1 120 ? 14.727 -10.508 -4.996 1 96.31 120 PRO B O 1
ATOM 1999 N N . ALA B 1 121 ? 15.281 -8.383 -5.43 1 95.69 121 ALA B N 1
ATOM 2000 C CA . ALA B 1 121 ? 16.703 -8.633 -5.191 1 95.69 121 ALA B CA 1
ATOM 2001 C C . ALA B 1 121 ? 16.938 -9.109 -3.766 1 95.69 121 ALA B C 1
ATOM 2003 O O . ALA B 1 121 ? 17.797 -9.969 -3.529 1 95.69 121 ALA B O 1
ATOM 2004 N N . LEU B 1 122 ? 16.25 -8.531 -2.805 1 96.06 122 LEU B N 1
ATOM 2005 C CA . LEU B 1 122 ? 16.391 -8.953 -1.415 1 96.06 122 LEU B CA 1
ATOM 2006 C C . LEU B 1 122 ? 15.914 -10.391 -1.225 1 96.06 122 LEU B C 1
ATOM 2008 O O . LEU B 1 122 ? 16.5 -11.141 -0.44 1 96.06 122 LEU B O 1
ATOM 2012 N N . MET B 1 123 ? 14.836 -10.719 -1.855 1 96.62 123 MET B N 1
ATOM 2013 C CA . MET B 1 123 ? 14.359 -12.094 -1.803 1 96.62 123 MET B CA 1
ATOM 2014 C C . MET B 1 123 ? 15.391 -13.055 -2.387 1 96.62 123 MET B C 1
ATOM 2016 O O . MET B 1 123 ? 15.719 -14.07 -1.771 1 96.62 123 MET B O 1
ATOM 2020 N N . LEU B 1 124 ? 15.945 -12.734 -3.551 1 95.31 124 LEU B N 1
ATOM 2021 C CA . LEU B 1 124 ? 16.906 -13.578 -4.246 1 95.31 124 LEU B CA 1
ATOM 2022 C C . LEU B 1 124 ? 18.188 -13.742 -3.424 1 95.31 124 LEU B C 1
ATOM 2024 O O . LEU B 1 124 ? 18.812 -14.805 -3.449 1 95.31 124 LEU B O 1
ATOM 2028 N N . ALA B 1 125 ? 18.531 -12.688 -2.77 1 96.62 125 ALA B N 1
ATOM 2029 C CA . ALA B 1 125 ? 19.734 -12.75 -1.938 1 96.62 125 ALA B CA 1
ATOM 2030 C C . ALA B 1 125 ? 19.609 -13.836 -0.872 1 96.62 125 ALA B C 1
ATOM 2032 O O . ALA B 1 125 ? 20.609 -14.469 -0.502 1 96.62 125 ALA B O 1
ATOM 2033 N N . GLN B 1 126 ? 18.438 -14.039 -0.361 1 96.19 126 GLN B N 1
ATOM 2034 C CA . GLN B 1 126 ? 18.203 -15.062 0.653 1 96.19 126 GLN B CA 1
ATOM 2035 C C . GLN B 1 126 ? 18.375 -16.453 0.07 1 96.19 126 GLN B C 1
ATOM 2037 O O . GLN B 1 126 ? 18.688 -17.406 0.793 1 96.19 126 GLN B O 1
ATOM 2042 N N . LEU B 1 127 ? 18.109 -16.609 -1.169 1 93.19 127 LEU B N 1
ATOM 2043 C CA . LEU B 1 127 ? 18.234 -17.891 -1.839 1 93.19 127 LEU B CA 1
ATOM 2044 C C . LEU B 1 127 ? 19.703 -18.266 -2.041 1 93.19 127 LEU B C 1
ATOM 2046 O O . LEU B 1 127 ? 20.031 -19.453 -2.158 1 93.19 127 LEU B O 1
ATOM 2050 N N . ARG B 1 128 ? 20.594 -17.281 -2.096 1 88.94 128 ARG B N 1
ATOM 2051 C CA . ARG B 1 128 ? 22.016 -17.5 -2.359 1 88.94 128 ARG B CA 1
ATOM 2052 C C . ARG B 1 128 ? 22.797 -17.625 -1.058 1 88.94 128 ARG B C 1
ATOM 2054 O O . ARG B 1 128 ? 23.969 -18 -1.071 1 88.94 128 ARG B O 1
ATOM 2061 N N . SER B 1 129 ? 22.219 -17.312 -0.01 1 80.62 129 SER B N 1
ATOM 2062 C CA . SER B 1 129 ? 22.938 -17.406 1.262 1 80.62 129 SER B CA 1
ATOM 2063 C C . SER B 1 129 ? 23.047 -18.859 1.727 1 80.62 129 SER B C 1
ATOM 2065 O O . SER B 1 129 ? 22.172 -19.672 1.438 1 80.62 129 SER B O 1
#

Organism: NCBI:txid2019572

Secondary structure (DSSP, 8-state):
---HHHHHHHHHHHHHHHHHT-HHHHHTTEEEEEEEESSTTSPPEEHHHHHHHHHHHHHHHEEEEEEEEEEEEEETTEEEEEEEEEEEETT--EEEEEEEEEEEE-TTS-EEEEEEE--HHHHHHHHH-/---HHHHHHHHHHHHHHHHHT-HHHHHTTEEEEEEEESSTTSPPEEHHHHHHHHHHHHHHHEEEEEEEEEEEEEETTEEEEEEEEEEEETT--EEEEEEEEEEEE-TTS-EEEEEEE--HHHHHHHHH-

pLDDT: mean 97.3, std 2.85, range [79.0, 98.94]

Radius of gyration: 19.38 Å; Cα contacts (8 Å, |Δi|>4): 535; chains: 2; bounding box: 45×51×47 Å